Protein AF-A0A8H8MII6-F1 (afdb_monomer_lite)

Secondary structure (DSSP, 8-state):
--TT---TT-THHHHHHHHHHHHHHHH-TT----HHHHHHHHHHHHHHHHHHHHHHHHHTSS-HHHHHHHHHHHHHHHHHHHHHHS---SSHHHHHHHHHHHHHHHHHHHHHHHS---GGGS--GGGSTT--HHHHHHHHGGG--PPPP-------------------HHHHHHHHHHHHHHHHHHHHHHHHHHHHHHHHHHHHHHHHHHHHHHHHHHHHHHHHHHHHHHHHHHHHHHHHHHT-

Structure (mmCIF, N/CA/C/O backbone):
data_AF-A0A8H8MII6-F1
#
_entry.id   AF-A0A8H8MII6-F1
#
loop_
_atom_site.group_PDB
_atom_site.id
_atom_site.type_symbol
_atom_site.label_atom_id
_atom_site.label_alt_id
_atom_site.label_comp_id
_atom_site.label_asym_id
_atom_site.label_entity_id
_atom_site.label_seq_id
_atom_site.pdbx_PDB_ins_code
_atom_site.Cartn_x
_atom_site.Cartn_y
_atom_site.Cartn_z
_atom_site.occupancy
_atom_site.B_iso_or_equiv
_atom_site.auth_seq_id
_atom_site.auth_comp_id
_atom_site.auth_asym_id
_atom_site.auth_atom_id
_atom_site.pdbx_PDB_model_num
ATOM 1 N N . MET A 1 1 ? 6.133 -32.982 10.315 1.00 40.66 1 MET A N 1
ATOM 2 C CA . MET A 1 1 ? 5.404 -32.652 9.067 1.00 40.66 1 MET A CA 1
ATOM 3 C C . MET A 1 1 ? 6.287 -31.767 8.169 1.00 40.66 1 MET A C 1
ATOM 5 O O . MET A 1 1 ? 5.817 -30.799 7.601 1.00 40.66 1 MET A O 1
ATOM 9 N N . GLU A 1 2 ? 7.576 -32.106 8.018 1.00 47.53 2 GLU A N 1
ATOM 10 C CA . GLU A 1 2 ? 8.589 -31.294 7.296 1.00 47.53 2 GLU A CA 1
ATOM 11 C C . GLU A 1 2 ? 8.918 -31.851 5.903 1.00 47.53 2 GLU A C 1
ATOM 13 O O . GLU A 1 2 ? 9.837 -31.426 5.213 1.00 47.53 2 GLU A O 1
ATOM 18 N N . MET A 1 3 ? 8.139 -32.827 5.451 1.00 45.75 3 MET A N 1
ATOM 19 C CA . MET A 1 3 ? 8.484 -33.667 4.314 1.00 45.75 3 MET A CA 1
ATOM 20 C C . MET A 1 3 ? 8.303 -32.996 2.938 1.00 45.75 3 MET A C 1
ATOM 22 O O . MET A 1 3 ? 8.424 -33.693 1.938 1.00 45.75 3 MET A O 1
ATOM 26 N N . TRP A 1 4 ? 7.995 -31.700 2.827 1.00 55.19 4 TRP A N 1
ATOM 27 C CA . TRP A 1 4 ? 7.541 -31.108 1.551 1.00 55.19 4 TRP A CA 1
ATOM 28 C C . TRP A 1 4 ? 8.197 -29.774 1.163 1.00 55.19 4 TRP A C 1
ATOM 30 O O . TRP A 1 4 ? 7.804 -29.187 0.157 1.00 55.19 4 TRP A O 1
ATOM 40 N N . MET A 1 5 ? 9.212 -29.309 1.897 1.00 43.97 5 MET A N 1
ATOM 41 C CA . MET A 1 5 ? 9.862 -28.012 1.651 1.00 43.97 5 MET A CA 1
ATOM 42 C C . MET A 1 5 ? 11.323 -28.125 1.185 1.00 43.97 5 MET A C 1
ATOM 44 O O . MET A 1 5 ? 12.187 -27.433 1.710 1.00 43.97 5 MET A O 1
ATOM 48 N N . ASN A 1 6 ? 11.612 -28.945 0.167 1.00 55.38 6 ASN A N 1
ATOM 49 C CA . ASN A 1 6 ? 12.939 -28.934 -0.466 1.00 55.38 6 ASN A CA 1
ATOM 50 C C . ASN A 1 6 ? 12.940 -28.200 -1.811 1.00 55.38 6 ASN A C 1
ATOM 52 O O . ASN A 1 6 ? 11.976 -28.239 -2.581 1.00 55.38 6 ASN A O 1
ATOM 56 N N . LYS A 1 7 ? 14.058 -27.505 -2.057 1.00 51.88 7 LYS A N 1
ATOM 57 C CA . LYS A 1 7 ? 14.311 -26.636 -3.211 1.00 51.88 7 LYS A CA 1
ATOM 58 C C . LYS A 1 7 ? 14.174 -27.407 -4.538 1.00 51.88 7 LYS A C 1
ATOM 60 O O . LYS A 1 7 ? 14.537 -28.583 -4.608 1.00 51.88 7 LYS A O 1
ATOM 65 N N . PRO A 1 8 ? 13.686 -26.764 -5.614 1.00 44.62 8 PRO A N 1
ATOM 66 C CA . PRO A 1 8 ? 13.624 -27.388 -6.932 1.00 44.62 8 PRO A CA 1
ATOM 67 C C . PRO A 1 8 ? 15.047 -27.702 -7.429 1.00 44.62 8 PRO A C 1
ATOM 69 O O . PRO A 1 8 ? 15.811 -26.794 -7.732 1.00 44.62 8 PRO A O 1
ATOM 72 N N . GLY A 1 9 ? 15.412 -28.989 -7.471 1.00 51.81 9 GLY A N 1
ATOM 73 C CA . GLY A 1 9 ? 16.728 -29.455 -7.936 1.00 51.81 9 GLY A CA 1
ATOM 74 C C . GLY A 1 9 ? 17.173 -30.816 -7.384 1.00 51.81 9 GLY A C 1
ATOM 75 O O . GLY A 1 9 ? 17.998 -31.487 -8.000 1.00 51.81 9 GLY A O 1
ATOM 76 N N . GLU A 1 10 ? 16.602 -31.280 -6.270 1.00 54.72 10 GLU A N 1
ATOM 77 C CA . GLU A 1 10 ? 16.931 -32.600 -5.720 1.00 54.72 10 GLU A CA 1
ATOM 78 C C . GLU A 1 10 ? 16.242 -33.734 -6.493 1.00 54.72 10 GLU A C 1
ATOM 80 O O . GLU A 1 10 ? 15.013 -33.832 -6.550 1.00 54.72 10 GLU A O 1
ATOM 85 N N . LYS A 1 11 ? 17.047 -34.657 -7.034 1.00 56.28 11 LYS A N 1
ATOM 86 C CA . LYS A 1 11 ? 16.598 -35.873 -7.740 1.00 56.28 11 LYS A CA 1
ATOM 87 C C . LYS A 1 11 ? 15.690 -36.785 -6.886 1.00 56.28 11 LYS A C 1
ATOM 89 O O . LYS A 1 11 ? 15.026 -37.656 -7.436 1.00 56.28 11 LYS A O 1
ATOM 94 N N . GLY A 1 12 ? 15.601 -36.552 -5.573 1.00 58.44 12 GLY A N 1
ATOM 95 C CA . GLY A 1 12 ? 14.720 -37.270 -4.644 1.00 58.44 12 GLY A CA 1
ATOM 96 C C . GLY A 1 12 ? 13.242 -36.855 -4.682 1.00 58.44 12 GLY A C 1
ATOM 97 O O . GLY A 1 12 ? 12.396 -37.576 -4.162 1.00 58.44 12 GLY A O 1
ATOM 98 N N . VAL A 1 13 ? 12.883 -35.730 -5.316 1.00 62.88 13 VAL A N 1
ATOM 99 C CA . VAL A 1 13 ? 11.483 -35.259 -5.327 1.00 62.88 13 VAL A CA 1
ATOM 100 C C . VAL A 1 13 ? 10.592 -36.120 -6.228 1.00 62.88 13 VAL A C 1
ATOM 102 O O . VAL A 1 13 ? 9.414 -36.280 -5.926 1.00 62.88 13 VAL A O 1
ATOM 105 N N . SER A 1 14 ? 11.121 -36.697 -7.315 1.00 70.12 14 SER A N 1
ATOM 106 C CA . SER A 1 14 ? 10.308 -37.499 -8.248 1.00 70.12 14 SER A CA 1
ATOM 107 C C . SER A 1 14 ? 9.823 -38.807 -7.619 1.00 70.12 14 SER A C 1
ATOM 109 O O . SER A 1 14 ? 8.639 -39.113 -7.710 1.00 70.12 14 SER A O 1
ATOM 111 N N . HIS A 1 15 ? 10.709 -39.513 -6.909 1.00 84.38 15 HIS A N 1
ATOM 112 C CA . HIS A 1 15 ? 10.426 -40.819 -6.302 1.00 84.38 15 HIS A CA 1
ATOM 113 C C . HIS A 1 15 ? 9.239 -40.779 -5.328 1.00 84.38 15 HIS A C 1
ATOM 115 O O . HIS A 1 15 ? 8.398 -41.669 -5.301 1.00 84.38 15 HIS A O 1
ATOM 121 N N . ARG A 1 16 ? 9.113 -39.689 -4.572 1.00 84.69 16 ARG A N 1
ATOM 122 C CA . ARG A 1 16 ? 8.098 -39.547 -3.518 1.00 84.69 16 ARG A CA 1
ATOM 123 C C . ARG A 1 16 ? 6.691 -39.339 -4.067 1.00 84.69 16 ARG A C 1
ATOM 125 O O . ARG A 1 16 ? 5.706 -39.717 -3.438 1.00 84.69 16 ARG A O 1
ATOM 132 N N . TRP A 1 17 ? 6.581 -38.757 -5.259 1.00 90.31 17 TRP A N 1
ATOM 133 C CA . TRP A 1 17 ? 5.295 -38.678 -5.944 1.00 90.31 17 TRP A CA 1
ATOM 134 C C . TRP A 1 17 ? 4.860 -40.037 -6.487 1.00 90.31 17 TRP A C 1
ATOM 136 O O . TRP A 1 17 ? 3.661 -40.311 -6.510 1.00 90.31 17 TRP A O 1
ATOM 146 N N . ASP A 1 18 ? 5.808 -40.877 -6.901 1.00 91.75 18 ASP A N 1
ATOM 147 C CA . ASP A 1 18 ? 5.521 -42.240 -7.348 1.00 91.75 18 ASP A CA 1
ATOM 148 C C . ASP A 1 18 ? 5.135 -43.142 -6.165 1.00 91.75 18 ASP A C 1
ATOM 150 O O . ASP A 1 18 ? 4.147 -43.867 -6.260 1.00 91.75 18 ASP A O 1
ATOM 154 N N . GLU A 1 19 ? 5.796 -43.006 -5.009 1.00 92.31 19 GLU A N 1
ATOM 155 C CA . GLU A 1 19 ? 5.362 -43.628 -3.746 1.00 92.31 19 GLU A CA 1
ATOM 156 C C . GLU A 1 19 ? 3.938 -43.205 -3.358 1.00 92.31 19 GLU A C 1
ATOM 158 O O . GLU A 1 19 ? 3.107 -44.045 -3.013 1.00 92.31 19 GLU A O 1
ATOM 163 N N . LEU A 1 20 ? 3.621 -41.908 -3.457 1.00 90.56 20 LEU A N 1
ATOM 164 C CA . LEU A 1 20 ? 2.271 -41.407 -3.195 1.00 90.56 20 LEU A CA 1
ATOM 165 C C . LEU A 1 20 ? 1.250 -42.021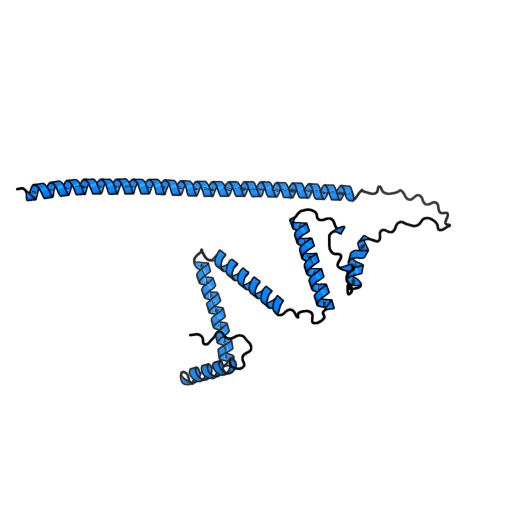 -4.161 1.00 90.56 20 LEU A C 1
ATOM 167 O O . LEU A 1 20 ? 0.163 -42.412 -3.741 1.00 90.56 20 LEU A O 1
ATOM 171 N N . ALA A 1 21 ? 1.585 -42.113 -5.449 1.00 93.38 21 ALA A N 1
ATOM 172 C CA . ALA A 1 21 ? 0.715 -42.729 -6.444 1.00 93.38 21 ALA A CA 1
ATOM 173 C C . ALA A 1 21 ? 0.470 -44.216 -6.138 1.00 93.38 21 ALA A C 1
ATOM 175 O O . ALA A 1 21 ? -0.676 -44.663 -6.197 1.00 93.38 21 ALA A O 1
ATOM 176 N N . ALA A 1 22 ? 1.512 -44.950 -5.739 1.00 94.00 22 ALA A N 1
ATOM 177 C CA . ALA A 1 22 ? 1.414 -46.346 -5.323 1.00 94.00 22 ALA A CA 1
ATOM 178 C C . ALA A 1 22 ? 0.551 -46.513 -4.060 1.00 94.00 22 ALA A C 1
ATOM 180 O O . ALA A 1 22 ? -0.332 -47.369 -4.026 1.00 94.00 22 ALA A O 1
ATOM 181 N N . ALA A 1 23 ? 0.727 -45.652 -3.055 1.00 93.94 23 ALA A N 1
ATOM 182 C CA . ALA A 1 23 ? -0.080 -45.669 -1.835 1.00 93.94 23 ALA A CA 1
ATOM 183 C C . ALA A 1 23 ? -1.568 -45.372 -2.110 1.00 93.94 23 ALA A C 1
ATOM 185 O O . ALA A 1 23 ? -2.452 -45.972 -1.495 1.00 93.94 23 ALA A O 1
ATOM 186 N N . ILE A 1 24 ? -1.869 -44.471 -3.054 1.00 92.75 24 ILE A N 1
ATOM 187 C CA . ILE A 1 24 ? -3.249 -44.208 -3.487 1.00 92.75 24 ILE A CA 1
ATOM 188 C C . ILE A 1 24 ? -3.809 -45.416 -4.244 1.00 92.75 24 ILE A C 1
ATOM 190 O O . ILE A 1 24 ? -4.943 -45.809 -3.980 1.00 92.75 24 ILE A O 1
ATOM 194 N N . ALA A 1 25 ? -3.027 -46.032 -5.135 1.00 93.62 25 ALA A N 1
ATOM 195 C CA . ALA A 1 25 ? -3.437 -47.225 -5.876 1.00 93.62 25 ALA A CA 1
ATOM 196 C C . ALA A 1 25 ? -3.720 -48.423 -4.953 1.00 93.62 25 ALA A C 1
ATOM 198 O O . ALA A 1 25 ? -4.665 -49.170 -5.195 1.00 93.62 25 ALA A O 1
ATOM 199 N N . GLN A 1 26 ? -2.971 -48.564 -3.853 1.00 93.69 26 GLN A N 1
ATOM 200 C CA . GLN A 1 26 ? -3.220 -49.588 -2.834 1.00 93.69 26 GLN A CA 1
ATOM 201 C C . GLN A 1 26 ? -4.596 -49.423 -2.170 1.00 93.69 26 GLN A C 1
ATOM 203 O O . GLN A 1 26 ? -5.274 -50.409 -1.896 1.00 93.69 26 GLN A O 1
ATOM 208 N N . LYS A 1 27 ? -5.022 -48.179 -1.915 1.00 94.12 27 LYS A N 1
ATOM 209 C CA . LYS A 1 27 ? -6.328 -47.877 -1.302 1.00 94.12 27 LYS A CA 1
ATOM 210 C C . LYS A 1 27 ? -7.468 -47.822 -2.313 1.00 94.12 27 LYS A C 1
ATOM 212 O O . LYS A 1 27 ? -8.616 -48.063 -1.957 1.00 94.12 27 LYS A O 1
ATOM 217 N N . ASN A 1 28 ? -7.165 -47.476 -3.558 1.00 93.19 28 ASN A N 1
ATOM 218 C CA . ASN A 1 28 ? -8.129 -47.387 -4.639 1.00 93.19 28 ASN A CA 1
ATOM 219 C C . ASN A 1 28 ? -7.557 -48.051 -5.901 1.00 93.19 28 ASN A C 1
ATOM 221 O O . ASN A 1 28 ? -6.905 -47.375 -6.701 1.00 93.19 28 ASN A O 1
ATOM 225 N N . PRO A 1 29 ? -7.855 -49.343 -6.130 1.00 92.88 29 PRO A N 1
ATOM 226 C CA . PRO A 1 29 ? -7.343 -50.094 -7.279 1.00 92.88 29 PRO A CA 1
ATOM 227 C C . PRO A 1 29 ? -7.734 -49.514 -8.646 1.00 92.88 29 PRO A C 1
ATOM 229 O O . PRO A 1 29 ? -7.116 -49.828 -9.662 1.00 92.88 29 PRO A O 1
ATOM 232 N N . THR A 1 30 ? -8.751 -48.647 -8.703 1.00 95.25 30 THR A N 1
ATOM 233 C CA . THR A 1 30 ? -9.150 -47.973 -9.950 1.00 95.25 30 THR A CA 1
ATOM 234 C C . THR A 1 30 ? -8.242 -46.787 -10.306 1.00 95.25 30 THR A C 1
ATOM 236 O O . THR A 1 30 ? -8.302 -46.260 -11.420 1.00 95.25 30 THR A O 1
ATOM 239 N N . PHE A 1 31 ? -7.356 -46.377 -9.395 1.00 93.50 31 PHE A N 1
ATOM 240 C CA . PHE A 1 31 ? -6.427 -45.273 -9.588 1.00 93.50 31 PHE A CA 1
ATOM 241 C C . PHE A 1 31 ? -5.204 -45.697 -10.418 1.00 93.50 31 PHE A C 1
ATOM 243 O O . PHE A 1 31 ? -4.299 -46.363 -9.930 1.00 93.50 31 PHE A O 1
ATOM 250 N N . LYS A 1 32 ? -5.152 -45.266 -11.687 1.00 93.81 32 LYS A N 1
ATOM 251 C CA . LYS A 1 32 ? -4.080 -45.613 -12.651 1.00 93.81 32 LYS A CA 1
ATOM 252 C C . LYS A 1 32 ? -3.123 -44.457 -12.982 1.00 93.81 32 LYS A C 1
ATOM 254 O O . LYS A 1 32 ? -2.567 -44.401 -14.076 1.00 93.81 32 LYS A O 1
ATOM 259 N N . ARG A 1 33 ? -3.002 -43.451 -12.112 1.00 94.12 33 ARG A N 1
ATOM 260 C CA . ARG A 1 33 ? -2.230 -42.229 -12.410 1.00 94.12 33 ARG A CA 1
ATOM 261 C C . ARG A 1 33 ? -0.798 -42.338 -11.877 1.00 94.12 33 ARG A C 1
ATOM 263 O O . ARG A 1 33 ? -0.586 -42.873 -10.799 1.00 94.12 33 ARG A O 1
ATOM 270 N N . SER A 1 34 ? 0.163 -41.798 -12.627 1.00 95.00 34 SER A N 1
ATOM 271 C CA . SER A 1 34 ? 1.581 -41.732 -12.244 1.00 95.00 34 SER A CA 1
ATOM 272 C C . SER A 1 34 ? 1.849 -40.666 -11.175 1.00 95.00 34 SER A C 1
ATOM 274 O O . SER A 1 34 ? 1.068 -39.718 -11.027 1.00 95.00 34 SER A O 1
ATOM 276 N N . GLY A 1 35 ? 3.005 -40.730 -10.503 1.00 89.94 35 GLY A N 1
ATOM 277 C CA . GLY A 1 35 ? 3.417 -39.698 -9.551 1.00 89.94 35 GLY A CA 1
ATOM 278 C C . GLY A 1 35 ? 3.508 -38.309 -10.178 1.00 89.94 35 GLY A C 1
ATOM 279 O O . GLY A 1 35 ? 3.067 -37.320 -9.592 1.00 89.94 35 GLY A O 1
ATOM 280 N N . SER A 1 36 ? 3.949 -38.211 -11.434 1.00 88.56 36 SER A N 1
ATOM 281 C CA . SER A 1 36 ? 3.943 -36.943 -12.177 1.00 88.56 36 SER A CA 1
ATOM 282 C C . SER A 1 36 ? 2.537 -36.338 -12.336 1.00 88.56 36 SER A C 1
ATOM 284 O O . SER A 1 36 ? 2.381 -35.115 -12.261 1.00 88.56 36 SER A O 1
ATOM 286 N N . ALA A 1 37 ? 1.501 -37.167 -12.503 1.00 89.00 37 ALA A N 1
ATOM 287 C CA . ALA A 1 37 ? 0.111 -36.720 -12.548 1.00 89.00 37 ALA A CA 1
ATOM 288 C C . ALA A 1 37 ? -0.399 -36.304 -11.157 1.00 89.00 37 ALA A C 1
ATOM 290 O O . ALA A 1 37 ? -1.058 -35.266 -11.047 1.00 89.00 37 ALA A O 1
ATOM 291 N N . CYS A 1 38 ? -0.034 -37.041 -10.100 1.00 90.00 38 CYS A N 1
ATOM 292 C CA . CYS A 1 38 ? -0.310 -36.666 -8.708 1.00 90.00 38 CYS A CA 1
ATOM 293 C C . CYS A 1 38 ? 0.298 -35.301 -8.368 1.00 90.00 38 CYS A C 1
ATOM 295 O O . CYS A 1 38 ? -0.405 -34.420 -7.876 1.00 90.00 38 CYS A O 1
ATOM 297 N N . ARG A 1 39 ? 1.567 -35.080 -8.729 1.00 88.44 39 ARG A N 1
ATOM 298 C CA . ARG A 1 39 ? 2.275 -33.808 -8.542 1.00 88.44 39 ARG A CA 1
ATOM 299 C C . ARG A 1 39 ? 1.558 -32.652 -9.234 1.00 88.44 39 ARG A C 1
ATOM 301 O O . ARG A 1 39 ? 1.298 -31.624 -8.612 1.00 88.44 39 ARG A O 1
ATOM 308 N N . LYS A 1 40 ? 1.216 -32.809 -10.520 1.00 86.06 40 LYS A N 1
ATOM 309 C CA . LYS A 1 40 ? 0.485 -31.778 -11.278 1.00 86.06 40 LYS A CA 1
ATOM 310 C C . LYS A 1 40 ? -0.852 -31.450 -10.613 1.00 86.06 40 LYS A C 1
ATOM 312 O O . LYS A 1 40 ? -1.167 -30.276 -10.434 1.00 86.06 40 LYS A O 1
ATOM 317 N N . ARG A 1 41 ? -1.619 -32.469 -10.212 1.00 89.06 41 ARG A N 1
ATOM 318 C CA . ARG A 1 41 ? -2.916 -32.273 -9.552 1.00 89.06 41 ARG A CA 1
ATOM 319 C C . ARG A 1 41 ? -2.768 -31.598 -8.191 1.00 89.06 41 ARG A C 1
ATOM 321 O O . ARG A 1 41 ? -3.553 -30.706 -7.892 1.00 89.06 41 ARG A O 1
ATOM 328 N N . PHE A 1 42 ? -1.759 -31.973 -7.412 1.00 89.50 42 PHE A N 1
ATOM 329 C CA . PHE A 1 42 ? -1.471 -31.373 -6.114 1.00 89.50 42 PHE A CA 1
ATOM 330 C C . PHE A 1 42 ? -1.220 -29.865 -6.224 1.00 89.50 42 PHE A C 1
ATOM 332 O O . PHE A 1 42 ? -1.863 -29.093 -5.523 1.00 89.50 42 PHE A O 1
ATOM 339 N N . TYR A 1 43 ? -0.377 -29.415 -7.159 1.00 85.88 43 TYR A N 1
ATOM 340 C CA . TYR A 1 43 ? -0.151 -27.975 -7.345 1.00 85.88 43 TYR A CA 1
ATOM 341 C C . TYR A 1 43 ? -1.392 -27.222 -7.836 1.00 85.88 43 TYR A C 1
ATOM 343 O O . TYR A 1 43 ? -1.575 -26.058 -7.482 1.00 85.88 43 TYR A O 1
ATOM 351 N N . VAL A 1 44 ? -2.256 -27.867 -8.628 1.00 84.69 44 VAL A N 1
ATOM 352 C CA . VAL A 1 44 ? -3.552 -27.284 -9.006 1.00 84.69 44 VAL A CA 1
ATOM 353 C C . VAL A 1 44 ? -4.441 -27.112 -7.775 1.00 84.69 44 VAL A C 1
ATOM 355 O O . VAL A 1 44 ? -4.996 -26.034 -7.588 1.00 84.69 44 VAL A O 1
ATOM 358 N N . LEU A 1 45 ? -4.539 -28.133 -6.918 1.00 85.06 45 LEU A N 1
ATOM 359 C CA . LEU A 1 45 ? -5.308 -28.062 -5.672 1.00 85.06 45 LEU A CA 1
ATOM 360 C C . LEU A 1 45 ? -4.760 -26.984 -4.734 1.00 85.06 45 LEU A C 1
ATOM 362 O O . LEU A 1 45 ? -5.526 -26.148 -4.274 1.00 85.06 45 LEU A O 1
ATOM 366 N N . LEU A 1 46 ? -3.440 -26.925 -4.554 1.00 84.81 46 LEU A N 1
ATOM 367 C CA . LEU A 1 46 ? -2.783 -25.908 -3.735 1.00 84.81 46 LEU A CA 1
ATOM 368 C C . LEU A 1 46 ? -3.060 -24.488 -4.252 1.00 84.81 46 LEU A C 1
ATOM 370 O O . LEU A 1 46 ? -3.271 -23.560 -3.476 1.00 84.81 46 LEU A O 1
ATOM 374 N N . ARG A 1 47 ? -3.077 -24.295 -5.577 1.00 81.88 47 ARG A N 1
ATOM 375 C CA . ARG A 1 47 ? -3.416 -23.000 -6.183 1.00 81.88 47 ARG A CA 1
ATOM 376 C C . ARG A 1 47 ? -4.882 -22.631 -5.945 1.00 81.88 47 ARG A C 1
ATOM 378 O O . ARG A 1 47 ? -5.171 -21.470 -5.669 1.00 81.88 47 ARG A O 1
ATOM 385 N N . LEU A 1 48 ? -5.793 -23.595 -6.071 1.00 77.81 48 LEU A N 1
ATOM 386 C CA . LEU A 1 48 ? -7.218 -23.385 -5.808 1.00 77.81 48 LEU A CA 1
ATOM 387 C C . LEU A 1 48 ? -7.474 -23.064 -4.333 1.00 77.81 48 LEU A C 1
ATOM 389 O O . LEU A 1 48 ? -8.234 -22.146 -4.049 1.00 77.81 48 LEU A O 1
ATOM 393 N N . GLU A 1 49 ? -6.802 -23.758 -3.417 1.00 82.81 49 GLU A N 1
ATOM 394 C CA . GLU A 1 49 ? -6.882 -23.515 -1.977 1.00 82.81 49 GLU A CA 1
ATOM 395 C C . GLU A 1 49 ? -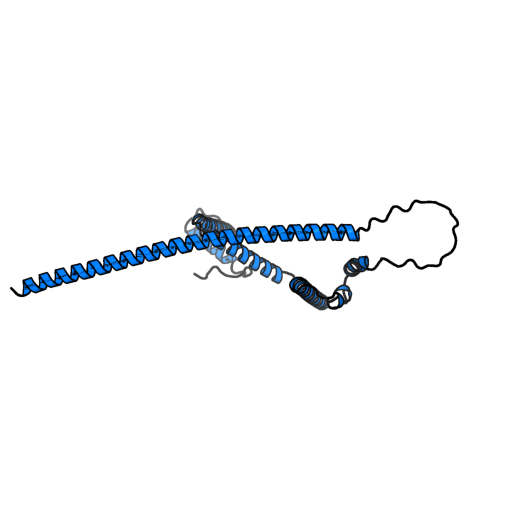6.377 -22.119 -1.613 1.00 82.81 49 GLU A C 1
ATOM 397 O O . GLU A 1 49 ? -7.097 -21.363 -0.969 1.00 82.81 49 GLU A O 1
ATOM 402 N N . LYS A 1 50 ? -5.199 -21.720 -2.111 1.00 79.19 50 LYS A N 1
ATOM 403 C CA . LYS A 1 50 ? -4.689 -20.353 -1.922 1.00 79.19 50 LYS A CA 1
ATOM 404 C C . LYS A 1 50 ? -5.677 -19.304 -2.427 1.00 79.19 50 LYS A C 1
ATOM 406 O O . LYS A 1 50 ? -5.927 -18.326 -1.739 1.00 79.19 50 LYS A O 1
ATOM 411 N N . LYS A 1 51 ? -6.288 -19.532 -3.594 1.00 76.31 51 LYS A N 1
ATOM 412 C CA . LYS A 1 51 ? -7.309 -18.634 -4.155 1.00 76.31 51 LYS A CA 1
ATOM 413 C C . LYS A 1 51 ? -8.601 -18.606 -3.325 1.00 76.31 51 LYS A C 1
ATOM 415 O O . LYS A 1 51 ? -9.286 -17.589 -3.290 1.00 76.31 51 LYS A O 1
ATOM 420 N N . ALA A 1 52 ? -8.972 -19.718 -2.694 1.00 75.19 52 ALA A N 1
ATOM 421 C CA . ALA A 1 52 ? -10.123 -19.779 -1.799 1.00 75.19 52 ALA A CA 1
ATOM 422 C C . ALA A 1 52 ? -9.838 -19.059 -0.473 1.00 75.19 52 ALA A C 1
ATOM 424 O O . ALA A 1 52 ? -10.690 -18.311 -0.008 1.00 75.19 52 ALA A O 1
ATOM 425 N N . GLN A 1 53 ? -8.633 -19.214 0.083 1.00 72.81 53 GLN A N 1
ATOM 426 C CA . GLN A 1 53 ? -8.183 -18.486 1.272 1.00 72.81 53 GLN A CA 1
ATOM 427 C C . GLN A 1 53 ? -8.128 -16.977 1.025 1.00 72.81 53 GLN A C 1
ATOM 429 O O . GLN A 1 53 ? -8.632 -16.220 1.845 1.00 72.81 53 GLN A O 1
ATOM 434 N N . THR A 1 54 ? -7.600 -16.529 -0.121 1.00 68.50 54 THR A N 1
ATOM 435 C CA . THR A 1 54 ? -7.598 -15.095 -0.456 1.00 68.50 54 THR A CA 1
ATOM 436 C C . THR A 1 54 ? -9.012 -14.551 -0.621 1.00 68.50 54 THR A C 1
ATOM 438 O O . THR A 1 54 ? -9.301 -13.472 -0.124 1.00 68.50 54 THR A O 1
ATOM 441 N N . ARG A 1 55 ? -9.929 -15.309 -1.239 1.00 65.81 55 ARG A N 1
ATOM 442 C CA . ARG A 1 55 ? -11.348 -14.923 -1.311 1.00 65.81 55 ARG A CA 1
ATOM 443 C C . ARG A 1 55 ? -12.005 -14.860 0.064 1.00 65.81 55 ARG A C 1
ATOM 445 O O . ARG A 1 55 ? -12.743 -13.921 0.329 1.00 65.81 55 ARG A O 1
ATOM 452 N N . ALA A 1 56 ? -11.738 -15.831 0.934 1.00 62.25 56 ALA A N 1
ATOM 453 C CA . ALA A 1 56 ? -12.258 -15.832 2.297 1.00 62.25 56 ALA A CA 1
ATOM 454 C C . ALA A 1 56 ? -11.760 -14.607 3.084 1.00 62.25 56 ALA A C 1
ATOM 456 O O . ALA A 1 56 ? -12.578 -13.922 3.685 1.00 62.25 56 ALA A O 1
ATOM 457 N N . LEU A 1 57 ? -10.465 -14.272 2.980 1.00 59.41 57 LEU A N 1
ATOM 458 C CA . LEU A 1 57 ? -9.888 -13.052 3.564 1.00 59.41 57 LEU A CA 1
ATOM 459 C C . LEU A 1 57 ? -10.482 -11.764 2.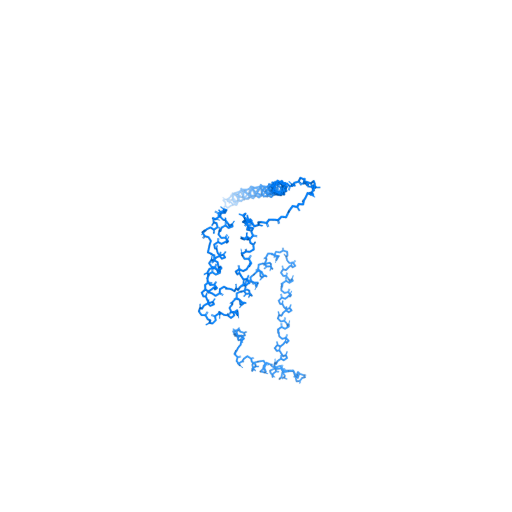971 1.00 59.41 57 LEU A C 1
ATOM 461 O O . LEU A 1 57 ? -10.659 -10.784 3.688 1.00 59.41 57 LEU A O 1
ATOM 465 N N . GLN A 1 58 ? -10.793 -11.750 1.673 1.00 56.25 58 GLN A N 1
ATOM 466 C CA . GLN A 1 58 ? -11.422 -10.602 1.010 1.00 56.25 58 GLN A CA 1
ATOM 467 C C . GLN A 1 58 ? -12.884 -10.407 1.436 1.00 56.25 58 GLN A C 1
ATOM 469 O O . GLN A 1 58 ? -13.358 -9.279 1.509 1.00 56.25 58 GLN A O 1
ATOM 474 N N . THR A 1 59 ? -13.606 -11.488 1.746 1.00 58.31 59 THR A N 1
ATOM 475 C CA . THR A 1 59 ? -15.034 -11.410 2.105 1.00 58.31 59 THR A CA 1
ATOM 476 C C . THR A 1 59 ? -15.247 -10.824 3.511 1.00 58.31 59 THR A C 1
ATOM 478 O O . THR A 1 59 ? -16.327 -10.326 3.809 1.00 58.31 59 THR A O 1
ATOM 481 N N . THR A 1 60 ? -14.223 -10.837 4.371 1.00 58.41 60 THR A N 1
ATOM 482 C CA . THR A 1 60 ? -14.263 -10.297 5.743 1.00 58.41 60 THR A CA 1
ATOM 483 C C . THR A 1 60 ? -13.963 -8.796 5.859 1.00 58.41 60 THR A C 1
ATOM 485 O O . THR A 1 60 ? -13.927 -8.287 6.971 1.00 58.41 60 THR A O 1
ATOM 488 N N . GLY A 1 61 ? -13.764 -8.062 4.757 1.00 55.44 61 GLY A N 1
ATOM 489 C CA . GLY A 1 61 ? -13.667 -6.588 4.761 1.00 55.44 61 GLY A CA 1
ATOM 490 C C . GLY A 1 61 ? -12.384 -5.979 5.358 1.00 55.44 61 GLY A C 1
ATOM 491 O O . GLY A 1 61 ? -12.059 -4.847 5.034 1.00 55.44 61 GLY A O 1
ATOM 492 N N . GLU A 1 62 ? -11.608 -6.727 6.147 1.00 55.94 62 GLU A N 1
ATOM 493 C CA . GLU A 1 62 ? -10.300 -6.309 6.699 1.00 55.94 62 GLU A CA 1
ATOM 494 C C . GLU A 1 62 ? -9.091 -6.728 5.823 1.00 55.94 62 GLU A C 1
ATOM 496 O O . GLU A 1 62 ? -7.936 -6.555 6.206 1.00 55.94 62 GLU A O 1
ATOM 501 N N . GLY A 1 63 ? -9.328 -7.333 4.650 1.00 50.31 63 GLY A N 1
ATOM 502 C CA . GLY A 1 63 ? -8.306 -8.066 3.887 1.00 50.31 63 GLY A CA 1
ATOM 503 C C . GLY A 1 63 ? -7.653 -7.350 2.697 1.00 50.31 63 GLY A C 1
ATOM 504 O O . GLY A 1 63 ? -6.713 -7.908 2.124 1.00 50.31 63 GLY A O 1
ATOM 505 N N . GLU A 1 64 ? -8.117 -6.164 2.290 1.00 56.25 64 GLU A N 1
ATOM 506 C CA . GLU A 1 64 ? -7.548 -5.464 1.119 1.00 56.25 64 GLU A CA 1
ATOM 507 C C . GLU A 1 64 ? -6.080 -5.072 1.343 1.00 56.25 64 GLU A C 1
ATOM 509 O O . GLU A 1 64 ? -5.239 -5.315 0.474 1.00 56.25 64 GLU A O 1
ATOM 514 N N . ASP A 1 65 ? -5.731 -4.608 2.545 1.00 59.47 65 ASP A N 1
ATOM 515 C CA . ASP A 1 65 ? -4.349 -4.251 2.886 1.00 59.47 65 ASP A CA 1
ATOM 516 C C . ASP A 1 65 ? -3.424 -5.472 2.951 1.00 59.47 65 ASP A C 1
ATOM 518 O O . ASP A 1 65 ? -2.272 -5.417 2.512 1.00 59.47 65 ASP A O 1
ATOM 522 N N . VAL A 1 66 ? -3.931 -6.614 3.427 1.00 61.81 66 VAL A N 1
ATOM 523 C CA . VAL A 1 66 ? -3.156 -7.862 3.493 1.00 61.81 66 VAL A CA 1
ATOM 524 C C . VAL A 1 66 ? -2.912 -8.422 2.092 1.00 61.81 66 VAL A C 1
ATOM 526 O O . VAL A 1 66 ? -1.814 -8.900 1.811 1.00 61.81 66 VAL A O 1
ATOM 529 N N . SER A 1 67 ? -3.893 -8.336 1.187 1.00 69.31 67 SER A N 1
ATOM 530 C CA . SER A 1 67 ? -3.731 -8.784 -0.202 1.00 69.31 67 SER A CA 1
ATOM 531 C C . SER A 1 67 ? -2.699 -7.934 -0.941 1.00 69.31 67 SER A C 1
ATOM 533 O O . SER A 1 67 ? -1.775 -8.486 -1.537 1.00 69.31 67 SER A O 1
ATOM 535 N N . ASN A 1 68 ? -2.793 -6.608 -0.822 1.00 75.31 68 ASN A N 1
ATOM 536 C CA . ASN A 1 68 ? -1.837 -5.681 -1.427 1.00 75.31 68 ASN A CA 1
ATOM 537 C C . ASN A 1 68 ? -0.423 -5.888 -0.867 1.00 75.31 68 ASN A C 1
ATOM 539 O O . ASN A 1 68 ? 0.556 -5.905 -1.614 1.00 75.31 68 ASN A O 1
ATOM 543 N N . HIS A 1 69 ? -0.307 -6.117 0.444 1.00 79.00 69 HIS A N 1
ATOM 544 C CA . HIS A 1 69 ? 0.971 -6.415 1.080 1.00 79.00 69 HIS A CA 1
ATOM 545 C C . HIS A 1 69 ? 1.568 -7.746 0.599 1.00 79.00 69 HIS A C 1
ATOM 547 O O . HIS A 1 69 ? 2.756 -7.819 0.288 1.00 79.00 69 HIS A O 1
ATOM 553 N N . VAL A 1 70 ? 0.758 -8.802 0.494 1.00 79.38 70 VAL A N 1
ATOM 554 C CA . VAL A 1 70 ? 1.207 -10.118 0.013 1.00 79.38 70 VAL A CA 1
ATOM 555 C C . VAL A 1 70 ? 1.594 -10.069 -1.466 1.00 79.38 70 VAL A C 1
ATOM 557 O O . VAL A 1 70 ? 2.579 -10.699 -1.856 1.00 79.38 70 VAL A O 1
ATOM 560 N N . GLU A 1 71 ? 0.866 -9.325 -2.295 1.00 80.31 71 GLU A N 1
ATOM 561 C CA . GLU A 1 71 ? 1.224 -9.098 -3.699 1.00 80.31 71 GLU A CA 1
ATOM 562 C C . GLU A 1 71 ? 2.545 -8.334 -3.816 1.00 80.31 71 GLU A C 1
ATOM 564 O O . GLU A 1 71 ? 3.460 -8.810 -4.488 1.00 80.31 71 GLU A O 1
ATOM 569 N N . LEU A 1 72 ? 2.709 -7.243 -3.063 1.00 81.12 72 LEU A N 1
ATOM 570 C CA . LEU A 1 72 ? 3.958 -6.482 -3.007 1.00 81.12 72 LEU A CA 1
ATOM 571 C C . LEU A 1 72 ? 5.147 -7.350 -2.564 1.00 81.12 72 LEU A C 1
ATOM 573 O O . LEU A 1 72 ? 6.223 -7.290 -3.160 1.00 81.12 72 LEU A O 1
ATOM 577 N N . MET A 1 73 ? 4.965 -8.188 -1.539 1.00 85.81 73 MET A N 1
ATOM 578 C CA . MET A 1 73 ? 6.017 -9.080 -1.040 1.00 85.81 73 MET A CA 1
ATOM 579 C C . MET A 1 73 ? 6.375 -10.176 -2.051 1.00 85.81 73 MET A C 1
ATOM 581 O O . MET A 1 73 ? 7.551 -10.516 -2.200 1.00 85.81 73 MET A O 1
ATOM 585 N N . ASN A 1 74 ? 5.396 -10.706 -2.790 1.00 84.69 74 ASN A N 1
ATOM 586 C CA . ASN A 1 74 ? 5.662 -11.652 -3.874 1.00 84.69 74 ASN A CA 1
ATOM 587 C C . ASN A 1 74 ? 6.401 -10.990 -5.043 1.00 84.69 74 ASN A C 1
ATOM 589 O O . ASN A 1 74 ? 7.336 -11.585 -5.580 1.00 84.69 74 ASN A O 1
ATOM 593 N N . ASP A 1 75 ? 6.045 -9.758 -5.398 1.00 86.19 75 ASP A N 1
ATOM 594 C CA . ASP A 1 75 ? 6.731 -8.992 -6.438 1.00 86.19 75 ASP A CA 1
ATOM 595 C C . ASP A 1 75 ? 8.183 -8.683 -6.065 1.00 86.19 75 ASP A C 1
ATOM 597 O O . ASP A 1 75 ? 9.084 -8.830 -6.896 1.00 86.19 75 ASP A O 1
ATOM 601 N N . LEU A 1 76 ? 8.444 -8.319 -4.807 1.00 80.69 76 LEU A N 1
ATOM 602 C CA . LEU A 1 76 ? 9.804 -8.126 -4.301 1.00 80.69 76 LEU A CA 1
ATOM 603 C C . LEU A 1 76 ? 10.623 -9.420 -4.364 1.00 80.69 76 LEU A C 1
ATOM 605 O O . LEU A 1 76 ? 11.768 -9.399 -4.817 1.00 80.69 76 LEU A O 1
ATOM 609 N N . LEU A 1 77 ? 10.037 -10.552 -3.964 1.00 81.25 77 LEU A N 1
ATOM 610 C CA . LEU A 1 77 ? 10.699 -11.856 -4.045 1.00 81.25 77 LEU A CA 1
ATOM 611 C C . LEU A 1 77 ? 10.997 -12.269 -5.489 1.00 81.25 77 LEU A C 1
ATOM 613 O O . LEU A 1 77 ? 12.075 -12.804 -5.750 1.00 81.25 77 LEU A O 1
ATOM 617 N N . ASN A 1 78 ? 10.077 -12.019 -6.421 1.00 82.50 78 ASN A N 1
ATOM 618 C CA . ASN A 1 78 ? 10.293 -12.305 -7.838 1.00 82.50 78 ASN A CA 1
ATOM 619 C C . ASN A 1 78 ? 11.418 -11.438 -8.404 1.00 82.50 78 ASN A C 1
ATOM 621 O O . ASN A 1 78 ? 12.350 -11.981 -8.981 1.00 82.50 78 ASN A O 1
ATOM 625 N N . ARG A 1 79 ? 11.427 -10.129 -8.122 1.00 78.94 79 ARG A N 1
ATOM 626 C CA . ARG A 1 79 ? 12.529 -9.238 -8.529 1.00 78.94 79 ARG A CA 1
ATOM 627 C C . ARG A 1 79 ? 13.878 -9.682 -7.968 1.00 78.94 79 ARG A C 1
ATOM 629 O O . ARG A 1 79 ? 14.886 -9.583 -8.661 1.00 78.94 79 ARG A O 1
ATOM 636 N N . PHE A 1 80 ? 13.906 -10.179 -6.732 1.00 79.25 80 PHE A N 1
ATOM 637 C CA . PHE A 1 80 ? 15.134 -10.678 -6.115 1.00 79.25 80 PHE A CA 1
ATOM 638 C C . PHE A 1 80 ? 15.629 -11.967 -6.782 1.00 79.25 80 PHE A C 1
ATOM 640 O O . PHE A 1 80 ? 16.824 -12.118 -7.021 1.00 79.25 80 PHE A O 1
ATOM 647 N N . ARG A 1 81 ? 14.713 -12.883 -7.124 1.00 79.00 81 ARG A N 1
ATOM 648 C CA . ARG A 1 81 ? 15.037 -14.100 -7.884 1.00 79.00 81 ARG A CA 1
ATOM 649 C C . ARG A 1 81 ? 15.507 -13.772 -9.290 1.00 79.00 81 ARG A C 1
ATOM 651 O O . ARG A 1 81 ? 16.551 -14.266 -9.687 1.00 79.00 81 ARG A O 1
ATOM 658 N N . ASP A 1 82 ? 14.806 -12.884 -9.985 1.00 74.38 82 ASP A N 1
ATOM 659 C CA . ASP A 1 82 ? 15.186 -12.423 -11.318 1.00 74.38 82 ASP A CA 1
ATOM 660 C C . ASP A 1 82 ? 16.583 -11.789 -11.294 1.00 74.38 82 ASP A C 1
ATOM 662 O O . ASP A 1 82 ? 17.378 -12.010 -12.201 1.00 74.38 82 ASP A O 1
ATOM 666 N N . GLN A 1 83 ? 16.919 -11.042 -10.237 1.00 73.19 83 GLN A N 1
ATOM 667 C CA . GLN A 1 83 ? 18.244 -10.450 -10.047 1.00 73.19 83 GLN A CA 1
ATOM 668 C C . GLN A 1 83 ? 19.343 -11.492 -9.778 1.00 73.19 83 GLN A C 1
ATOM 670 O O . GLN A 1 83 ? 20.479 -11.289 -10.206 1.00 73.19 83 GLN A O 1
ATOM 675 N N . ASP A 1 84 ? 19.029 -12.587 -9.083 1.00 72.06 84 ASP A N 1
ATOM 676 C CA . ASP A 1 84 ? 19.983 -13.671 -8.811 1.00 72.06 84 ASP A CA 1
ATOM 677 C C . ASP A 1 84 ? 20.130 -14.626 -10.015 1.00 72.06 84 ASP A C 1
ATOM 679 O O . ASP A 1 84 ? 21.205 -15.183 -10.244 1.00 72.06 84 ASP A O 1
ATOM 683 N N . GLU A 1 85 ? 19.076 -14.756 -10.829 1.00 68.12 85 GLU A N 1
ATOM 684 C CA . GLU A 1 85 ? 19.068 -15.485 -12.103 1.00 68.12 85 GLU A CA 1
ATOM 685 C C . GLU A 1 85 ? 19.679 -14.679 -13.259 1.00 68.12 85 GLU A C 1
ATOM 687 O O . GLU A 1 85 ? 20.120 -15.269 -14.252 1.00 68.12 85 GLU A O 1
ATOM 692 N N . GLN A 1 86 ? 19.772 -13.347 -13.145 1.00 64.06 86 GLN A N 1
ATOM 693 C CA . GLN A 1 86 ? 20.501 -12.544 -14.121 1.00 64.06 86 GLN A CA 1
ATOM 694 C C . GLN A 1 86 ? 21.969 -12.994 -14.149 1.00 64.06 86 GLN A C 1
ATOM 696 O O . GLN A 1 86 ? 22.656 -12.968 -13.121 1.00 64.06 86 GLN A O 1
ATOM 701 N N . PRO A 1 87 ? 22.495 -13.403 -15.318 1.00 59.47 87 PRO A N 1
ATOM 702 C CA . PRO A 1 87 ? 23.855 -13.895 -15.416 1.00 59.47 87 PRO A CA 1
ATOM 703 C C . PRO A 1 87 ? 24.813 -12.772 -15.032 1.00 59.47 87 PRO A C 1
ATOM 705 O O . PRO A 1 87 ? 25.004 -11.813 -15.782 1.00 59.47 87 PRO A O 1
ATOM 708 N N . ARG A 1 88 ? 25.438 -12.901 -13.855 1.00 62.44 88 ARG A N 1
ATOM 709 C CA . ARG A 1 88 ? 26.487 -11.978 -13.419 1.00 62.44 88 ARG A CA 1
ATOM 710 C C . ARG A 1 88 ? 27.537 -11.907 -14.531 1.00 62.44 88 ARG A C 1
ATOM 712 O O . ARG A 1 88 ? 27.969 -12.965 -15.008 1.00 62.44 88 ARG A O 1
ATOM 719 N N . PRO A 1 89 ? 27.942 -10.705 -14.975 1.00 60.09 89 PRO A N 1
ATOM 720 C CA . PRO A 1 89 ? 28.880 -10.579 -16.076 1.00 60.09 89 PRO A CA 1
ATOM 721 C C . PRO A 1 89 ? 30.153 -11.360 -15.743 1.00 60.09 89 PRO A C 1
ATOM 723 O O . PRO A 1 89 ? 30.830 -11.086 -14.756 1.00 60.09 89 PRO A O 1
ATOM 726 N N . LYS A 1 90 ? 30.458 -12.382 -16.550 1.00 66.31 90 LYS A N 1
ATOM 727 C CA . LYS A 1 90 ? 31.612 -13.272 -16.330 1.00 66.31 90 LYS A CA 1
ATOM 728 C C . LYS A 1 90 ? 32.953 -12.575 -16.586 1.00 66.31 90 LYS A C 1
ATOM 730 O O . LYS A 1 90 ? 33.985 -13.093 -16.185 1.00 66.31 90 LYS A O 1
ATOM 735 N N . ASN A 1 91 ? 32.927 -11.421 -17.251 1.00 76.69 91 ASN A N 1
ATOM 736 C CA . ASN A 1 91 ? 34.100 -10.642 -17.626 1.00 76.69 91 ASN A CA 1
ATOM 737 C C . ASN A 1 91 ? 34.272 -9.451 -16.672 1.00 76.69 91 ASN A C 1
ATOM 739 O O . ASN A 1 91 ? 33.318 -8.708 -16.435 1.00 76.69 91 ASN A O 1
ATOM 743 N N . ASP A 1 92 ? 35.484 -9.246 -16.162 1.00 74.12 92 ASP A N 1
ATOM 744 C CA . ASP A 1 92 ? 35.795 -8.179 -15.208 1.00 74.12 92 ASP A CA 1
ATOM 745 C C . ASP A 1 92 ? 35.587 -6.780 -15.802 1.00 74.12 92 ASP A C 1
ATOM 747 O O . ASP A 1 92 ? 35.151 -5.874 -15.096 1.00 74.12 92 ASP A O 1
ATOM 751 N N . VAL A 1 93 ? 35.745 -6.620 -17.121 1.00 74.50 93 VAL A N 1
ATOM 752 C CA . VAL A 1 93 ? 35.403 -5.370 -17.829 1.00 74.50 93 VAL A CA 1
ATOM 753 C C . VAL A 1 93 ? 33.896 -5.093 -17.778 1.00 74.50 93 VAL A C 1
ATOM 755 O O . VAL A 1 93 ? 33.467 -3.956 -17.593 1.00 74.50 93 VAL A O 1
ATOM 758 N N . ALA A 1 94 ? 33.072 -6.135 -17.902 1.00 72.88 94 ALA A N 1
ATOM 759 C CA . ALA A 1 94 ? 31.620 -6.004 -17.840 1.00 72.88 94 ALA A CA 1
ATOM 760 C C . ALA A 1 94 ? 31.121 -5.800 -16.398 1.00 72.88 94 ALA A C 1
ATOM 762 O O . ALA A 1 94 ? 30.160 -5.061 -16.196 1.00 72.88 94 ALA A O 1
ATOM 763 N N . LYS A 1 95 ? 31.801 -6.373 -15.394 1.00 77.88 95 LYS A N 1
ATOM 764 C CA . LYS A 1 95 ? 31.558 -6.052 -13.976 1.00 77.88 95 LYS A CA 1
ATOM 765 C C . LYS A 1 95 ? 31.908 -4.601 -13.661 1.00 77.88 95 LYS A C 1
ATOM 767 O O . LYS A 1 95 ? 31.092 -3.906 -13.070 1.00 77.88 95 LYS A O 1
ATOM 772 N N . ALA A 1 96 ? 33.080 -4.131 -14.095 1.00 79.81 96 ALA A N 1
ATOM 773 C CA . ALA A 1 96 ? 33.500 -2.747 -13.894 1.00 79.81 96 ALA A CA 1
ATOM 774 C C . ALA A 1 96 ? 32.521 -1.763 -14.553 1.00 79.81 96 ALA A C 1
ATOM 776 O O . ALA A 1 96 ? 32.128 -0.782 -13.929 1.00 79.81 96 ALA A O 1
ATOM 777 N N . LYS A 1 97 ? 32.049 -2.060 -15.773 1.00 82.25 97 LYS A N 1
ATOM 778 C CA . LYS A 1 97 ? 31.011 -1.259 -16.437 1.00 82.25 97 LYS A CA 1
ATOM 779 C C . LYS A 1 97 ? 29.696 -1.250 -15.647 1.00 82.25 97 LYS A C 1
ATOM 781 O O . LYS A 1 97 ? 29.150 -0.176 -15.425 1.00 82.25 97 LYS A O 1
ATOM 786 N N . ALA A 1 98 ? 29.224 -2.409 -15.186 1.00 78.62 98 ALA A N 1
ATOM 787 C CA . ALA A 1 98 ? 27.988 -2.507 -14.408 1.00 78.62 98 ALA A CA 1
ATOM 788 C C . ALA A 1 98 ? 28.066 -1.743 -13.074 1.00 78.62 98 ALA A C 1
ATOM 790 O O . ALA A 1 98 ? 27.103 -1.083 -12.689 1.00 78.62 98 ALA A O 1
ATOM 791 N N . GLU A 1 99 ? 29.208 -1.781 -12.383 1.00 83.31 99 GLU A N 1
ATOM 792 C CA . GLU A 1 99 ? 29.410 -1.012 -11.150 1.00 83.31 99 GLU A CA 1
ATOM 793 C C . GLU A 1 99 ? 29.465 0.498 -11.416 1.00 83.31 99 GLU A C 1
ATOM 795 O O . GLU A 1 99 ? 28.874 1.267 -10.661 1.00 83.31 99 GLU A O 1
ATOM 800 N N . ILE A 1 100 ? 30.089 0.934 -12.516 1.00 83.25 100 ILE A N 1
ATOM 801 C CA . ILE A 1 100 ? 30.109 2.355 -12.896 1.00 83.25 100 ILE A CA 1
ATOM 802 C C . ILE A 1 100 ? 28.709 2.844 -13.289 1.00 83.25 100 ILE A C 1
ATOM 804 O O . ILE A 1 100 ? 28.294 3.916 -12.858 1.00 83.25 100 ILE A O 1
ATOM 808 N N . GLU A 1 101 ? 27.941 2.057 -14.044 1.00 82.75 101 GLU A N 1
ATOM 809 C CA . GLU A 1 101 ? 26.547 2.384 -14.377 1.00 82.75 101 GLU A CA 1
ATOM 810 C C . GLU A 1 101 ? 25.661 2.442 -13.126 1.00 82.75 101 GLU A C 1
ATOM 812 O O . GLU A 1 101 ? 24.836 3.346 -12.982 1.00 82.75 101 GLU A O 1
ATOM 817 N N . LYS A 1 102 ? 25.861 1.519 -12.182 1.00 85.06 102 LYS A N 1
ATOM 818 C CA . LYS A 1 102 ? 25.156 1.505 -10.896 1.00 85.06 102 LYS A CA 1
ATOM 819 C C . LYS A 1 102 ? 25.516 2.717 -10.034 1.00 85.06 102 LYS A C 1
ATOM 821 O O . LYS A 1 102 ? 24.625 3.300 -9.413 1.00 85.06 102 LYS A O 1
ATOM 826 N N . ALA A 1 103 ? 26.790 3.111 -10.005 1.00 84.38 103 ALA A N 1
ATOM 827 C CA . ALA A 1 103 ? 27.257 4.308 -9.310 1.00 84.38 103 ALA A CA 1
ATOM 828 C C . ALA A 1 103 ? 26.665 5.581 -9.935 1.00 84.38 103 ALA A C 1
ATOM 830 O O . ALA A 1 103 ? 26.027 6.359 -9.228 1.00 84.38 103 ALA A O 1
ATOM 831 N N . ALA A 1 104 ? 26.749 5.726 -11.260 1.00 83.69 104 ALA A N 1
ATOM 832 C CA . ALA A 1 104 ? 26.170 6.850 -11.991 1.00 83.69 104 ALA A CA 1
ATOM 833 C C . ALA A 1 104 ? 24.643 6.936 -11.810 1.00 83.69 104 ALA A C 1
ATOM 835 O O . ALA A 1 104 ? 24.096 8.010 -11.571 1.00 83.69 104 ALA A O 1
ATOM 836 N N . GLY A 1 105 ? 23.933 5.802 -11.836 1.00 82.50 105 GLY A N 1
ATOM 837 C CA . GLY A 1 105 ? 22.493 5.759 -11.566 1.00 82.50 105 GLY A CA 1
ATOM 838 C C . GLY A 1 105 ? 22.140 6.194 -10.139 1.00 82.50 105 GLY A C 1
ATOM 839 O O . GLY A 1 105 ? 21.143 6.887 -9.925 1.00 82.50 105 GLY A O 1
ATOM 840 N N . LYS A 1 106 ? 22.975 5.839 -9.153 1.00 83.38 106 LYS A N 1
ATOM 841 C CA . LYS A 1 106 ? 22.818 6.289 -7.762 1.00 83.38 106 LYS A CA 1
ATOM 842 C C . LYS A 1 106 ? 23.077 7.791 -7.625 1.00 83.38 106 LYS A C 1
ATOM 844 O O . LYS A 1 106 ? 22.324 8.457 -6.919 1.00 83.38 106 LYS A O 1
ATOM 849 N N . GLU A 1 107 ? 24.084 8.324 -8.312 1.00 80.81 107 GLU A N 1
ATOM 850 C CA . GLU A 1 107 ? 24.374 9.763 -8.371 1.00 80.81 107 GLU A CA 1
ATOM 851 C C . GLU A 1 107 ? 23.215 10.540 -8.999 1.00 80.81 107 GLU A C 1
ATOM 853 O O . GLU A 1 107 ? 22.731 11.490 -8.392 1.00 80.81 107 GLU A O 1
ATOM 858 N N . MET A 1 108 ? 22.684 10.084 -10.138 1.00 78.94 108 MET A N 1
ATOM 859 C CA . MET A 1 108 ? 21.517 10.699 -10.783 1.00 78.94 108 MET A CA 1
ATOM 860 C C . MET A 1 108 ? 20.276 10.675 -9.887 1.00 78.94 108 MET A C 1
ATOM 862 O O . MET A 1 108 ? 19.564 11.673 -9.785 1.00 78.94 108 MET A O 1
ATOM 866 N N . ARG A 1 109 ? 20.017 9.553 -9.203 1.00 81.25 109 ARG A N 1
ATOM 867 C CA . ARG A 1 109 ? 18.906 9.454 -8.249 1.00 81.25 109 ARG A CA 1
ATOM 868 C C . ARG A 1 109 ? 19.096 10.408 -7.072 1.00 81.25 109 ARG A C 1
ATOM 870 O O . ARG A 1 109 ? 18.151 11.085 -6.687 1.00 81.25 109 ARG A O 1
ATOM 877 N N . ASN A 1 110 ? 20.301 10.477 -6.510 1.00 77.62 110 ASN A N 1
ATOM 878 C CA . ASN A 1 110 ? 20.610 11.396 -5.418 1.00 77.62 110 ASN A CA 1
ATOM 879 C C . ASN A 1 110 ? 20.485 12.859 -5.857 1.00 77.62 110 ASN A C 1
ATOM 881 O O . ASN A 1 110 ? 19.969 13.664 -5.092 1.00 77.62 110 ASN A O 1
ATOM 885 N N . ALA A 1 111 ? 20.907 13.183 -7.080 1.00 77.19 111 ALA A N 1
ATOM 886 C CA . ALA A 1 111 ? 20.784 14.510 -7.667 1.00 77.19 111 ALA A CA 1
ATOM 887 C C . ALA A 1 111 ? 19.325 14.930 -7.862 1.00 77.19 111 ALA A C 1
ATOM 889 O O . ALA A 1 111 ? 18.954 16.043 -7.504 1.00 77.19 111 ALA A O 1
ATOM 890 N N . ALA A 1 112 ? 18.489 14.021 -8.369 1.00 75.12 112 ALA A N 1
ATOM 891 C CA . ALA A 1 112 ? 17.057 14.258 -8.521 1.00 75.12 112 ALA A CA 1
ATOM 892 C C . ALA A 1 112 ? 16.346 14.426 -7.167 1.00 75.12 112 ALA A C 1
ATOM 894 O O . ALA A 1 112 ? 15.409 15.205 -7.057 1.00 75.12 112 ALA A O 1
ATOM 895 N N . MET A 1 113 ? 16.797 13.711 -6.132 1.00 76.94 113 MET A N 1
ATOM 896 C CA . MET A 1 113 ? 16.212 13.777 -4.787 1.00 76.94 113 MET A CA 1
ATOM 897 C C . MET A 1 113 ? 16.693 14.977 -3.957 1.00 76.94 113 MET A C 1
ATOM 899 O O . MET A 1 113 ? 16.034 15.323 -2.982 1.00 76.94 113 MET A O 1
ATOM 903 N N . LYS A 1 114 ? 17.851 15.568 -4.279 1.00 70.81 114 LYS A N 1
ATOM 904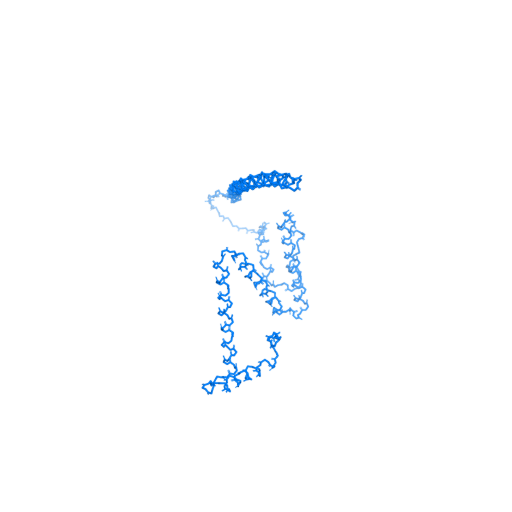 C CA . LYS A 1 114 ? 18.462 16.668 -3.506 1.00 70.81 114 LYS A CA 1
ATOM 905 C C . LYS A 1 114 ? 18.366 18.044 -4.163 1.00 70.81 114 LYS A C 1
ATOM 907 O O . LYS A 1 114 ? 18.892 18.985 -3.588 1.00 70.81 114 LYS A O 1
ATOM 912 N N . ASP A 1 115 ? 17.683 18.137 -5.300 1.00 56.84 115 ASP A N 1
ATOM 913 C CA . ASP A 1 115 ? 17.503 19.347 -6.104 1.00 56.84 115 ASP A CA 1
ATOM 914 C C . ASP A 1 115 ? 18.840 20.037 -6.468 1.00 56.84 115 ASP A C 1
ATOM 916 O O . ASP A 1 115 ? 19.419 20.796 -5.697 1.00 56.84 115 ASP A O 1
ATOM 920 N N . LEU A 1 116 ? 19.306 19.763 -7.697 1.00 63.00 116 LEU A N 1
ATOM 921 C CA . LEU A 1 116 ? 20.483 20.325 -8.393 1.00 63.00 116 LEU A CA 1
ATOM 922 C C . LEU A 1 116 ? 21.866 19.773 -7.981 1.00 63.00 116 LEU A C 1
ATOM 924 O O . LEU A 1 116 ? 22.549 20.298 -7.108 1.00 63.00 116 LEU A O 1
ATOM 928 N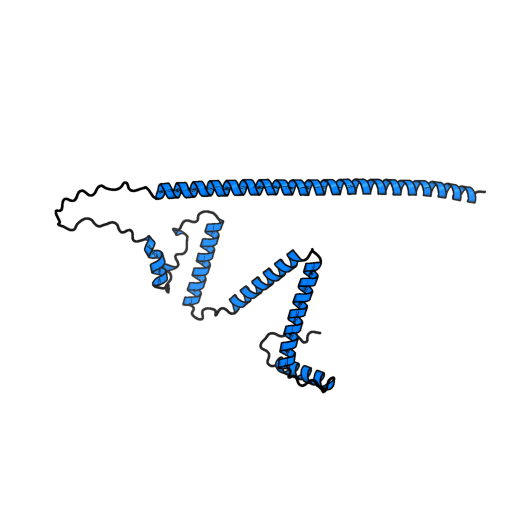 N . VAL A 1 117 ? 22.356 18.787 -8.745 1.00 57.56 117 VAL A N 1
ATOM 929 C CA . VAL A 1 117 ? 23.796 18.459 -8.841 1.00 57.56 117 VAL A CA 1
ATOM 930 C C . VAL A 1 117 ? 24.321 18.973 -10.179 1.00 57.56 117 VAL A C 1
ATOM 932 O O . VAL A 1 117 ? 23.663 18.812 -11.211 1.00 57.56 117 VAL A O 1
ATOM 935 N N . HIS A 1 118 ? 25.481 19.629 -10.164 1.00 62.12 118 HIS A N 1
ATOM 936 C CA . HIS A 1 118 ? 26.108 20.158 -11.372 1.00 62.12 118 HIS A CA 1
ATOM 937 C C . HIS A 1 118 ? 26.558 19.004 -12.276 1.00 62.12 118 HIS A C 1
ATOM 939 O O . HIS A 1 118 ? 27.018 17.963 -11.812 1.00 62.12 118 HIS A O 1
ATOM 945 N N . ARG A 1 119 ? 26.396 19.162 -13.596 1.00 62.88 119 ARG A N 1
ATOM 946 C CA . ARG A 1 119 ? 26.653 18.083 -14.568 1.00 62.88 119 ARG A CA 1
ATOM 947 C C . ARG A 1 119 ? 28.113 17.620 -14.546 1.00 62.88 119 ARG A C 1
ATOM 949 O O . ARG A 1 119 ? 28.378 16.483 -14.923 1.00 62.88 119 ARG A O 1
ATOM 956 N N . GLU A 1 120 ? 29.037 18.486 -14.132 1.00 71.19 120 GLU A N 1
ATOM 957 C CA . GLU A 1 120 ? 30.462 18.160 -14.004 1.00 71.19 120 GLU A CA 1
ATOM 958 C C . GLU A 1 120 ? 30.755 17.126 -12.908 1.00 71.19 120 GLU A C 1
ATOM 960 O O . GLU A 1 120 ? 31.739 16.397 -13.027 1.00 71.19 120 GLU A O 1
ATOM 965 N N . ASP A 1 121 ? 29.882 17.023 -11.903 1.00 66.81 121 ASP A N 1
ATOM 966 C CA . ASP A 1 121 ? 30.036 16.112 -10.764 1.00 66.81 121 ASP A CA 1
ATOM 967 C C . ASP A 1 121 ? 29.431 14.724 -11.029 1.00 66.81 121 ASP A C 1
ATOM 969 O O . ASP A 1 121 ? 29.550 13.824 -10.199 1.00 66.81 121 ASP A O 1
ATOM 973 N N . LEU A 1 122 ? 28.769 14.533 -12.179 1.00 68.75 122 LEU A N 1
ATOM 974 C CA . LEU A 1 122 ? 28.199 13.249 -12.577 1.00 68.75 122 LEU A CA 1
ATOM 975 C C . LEU A 1 122 ? 29.224 12.409 -13.335 1.00 68.75 122 LEU A C 1
ATOM 977 O O . LEU A 1 122 ? 29.852 12.859 -14.298 1.00 68.75 122 LEU A O 1
ATOM 981 N N . THR A 1 123 ? 29.324 11.138 -12.958 1.00 72.12 123 THR A N 1
ATOM 982 C CA . THR A 1 123 ? 30.204 10.189 -13.638 1.00 72.12 123 THR A CA 1
ATOM 983 C C . THR A 1 123 ? 29.779 9.982 -15.104 1.00 72.12 123 THR A C 1
ATOM 985 O O . THR A 1 123 ? 28.729 9.409 -15.398 1.00 72.12 123 THR A O 1
ATOM 988 N N . ASP A 1 124 ? 30.611 10.428 -16.055 1.00 71.31 124 ASP A N 1
ATOM 989 C CA . ASP A 1 124 ? 30.359 10.282 -17.497 1.00 71.31 124 ASP A CA 1
ATOM 990 C C . ASP A 1 124 ? 30.670 8.855 -17.986 1.00 71.31 124 ASP A C 1
ATOM 992 O O . ASP A 1 124 ? 31.815 8.488 -18.272 1.00 71.31 124 ASP A O 1
ATOM 996 N N . ILE A 1 125 ? 29.609 8.061 -18.143 1.00 67.75 125 ILE A N 1
ATOM 997 C CA . ILE A 1 125 ? 29.648 6.660 -18.591 1.00 67.75 125 ILE A CA 1
ATOM 998 C C . ILE A 1 125 ? 30.301 6.519 -19.985 1.00 67.75 125 ILE A C 1
ATOM 1000 O O . ILE A 1 125 ? 30.861 5.470 -20.310 1.00 67.75 125 ILE A O 1
ATOM 1004 N N . THR A 1 126 ? 30.317 7.572 -20.816 1.00 66.81 126 THR A N 1
ATOM 1005 C CA . THR A 1 126 ? 30.900 7.506 -22.171 1.00 66.81 126 THR A CA 1
ATOM 1006 C C . THR A 1 126 ? 32.424 7.556 -22.201 1.00 66.81 126 THR A C 1
ATOM 1008 O O . THR A 1 126 ? 33.027 7.239 -23.234 1.00 66.81 126 THR A O 1
ATOM 1011 N N . ARG A 1 127 ? 33.059 7.925 -21.082 1.00 68.75 127 ARG A N 1
ATOM 1012 C CA . ARG A 1 127 ? 34.522 7.951 -20.930 1.00 68.75 127 ARG A CA 1
ATOM 1013 C C . ARG A 1 127 ? 35.105 6.617 -20.465 1.00 68.75 127 ARG A C 1
ATOM 1015 O O . ARG A 1 127 ? 36.320 6.444 -20.509 1.00 68.75 127 ARG A O 1
ATOM 1022 N N . VAL A 1 128 ? 34.261 5.669 -20.064 1.00 71.44 128 VAL A N 1
ATOM 1023 C CA . VAL A 1 128 ? 34.687 4.353 -19.578 1.00 71.44 128 VAL A CA 1
ATOM 1024 C C . VAL A 1 128 ? 35.129 3.462 -20.746 1.00 71.44 128 VAL A C 1
ATOM 1026 O O . VAL A 1 128 ? 34.447 3.346 -21.772 1.00 71.44 128 VAL A O 1
ATOM 1029 N N . GLY A 1 129 ? 36.281 2.801 -20.588 1.00 64.25 129 GLY A N 1
ATOM 1030 C CA . GLY A 1 129 ? 36.788 1.817 -21.547 1.00 64.25 129 GLY A CA 1
ATOM 1031 C C . GLY A 1 129 ? 35.791 0.670 -21.739 1.00 64.25 129 GLY A C 1
ATOM 1032 O O . GLY A 1 129 ? 35.450 -0.021 -20.787 1.00 64.25 129 GLY A O 1
ATOM 1033 N N . GLY A 1 130 ? 35.299 0.487 -22.970 1.00 68.62 130 GLY A N 1
ATOM 1034 C CA . GLY A 1 130 ? 34.258 -0.500 -23.301 1.00 68.62 130 GLY A CA 1
ATOM 1035 C C . GLY A 1 130 ? 32.869 0.083 -23.601 1.00 68.62 130 GLY A C 1
ATOM 1036 O O . GLY A 1 130 ? 31.958 -0.673 -23.940 1.00 68.62 130 GLY A O 1
ATOM 1037 N N . SER A 1 131 ? 32.684 1.410 -23.539 1.00 67.94 131 SER A N 1
ATOM 1038 C CA . SER A 1 131 ? 31.432 2.036 -23.989 1.00 67.94 131 SER A CA 1
ATOM 1039 C C . SER A 1 131 ? 31.235 1.864 -25.501 1.00 67.94 131 SER A C 1
ATOM 1041 O O . SER A 1 131 ? 32.163 2.091 -26.294 1.00 67.94 131 SER A O 1
ATOM 1043 N N . THR A 1 132 ? 30.030 1.447 -25.901 1.00 69.44 132 THR A N 1
ATOM 1044 C CA . THR A 1 132 ? 29.702 1.125 -27.297 1.00 69.44 132 THR A CA 1
ATOM 1045 C C . THR A 1 132 ? 29.603 2.394 -28.151 1.00 69.44 132 THR A C 1
ATOM 1047 O O . THR A 1 132 ? 29.294 3.481 -27.662 1.00 69.44 132 THR A O 1
ATOM 1050 N N . GLY A 1 133 ? 29.842 2.286 -29.464 1.00 67.81 133 GLY A N 1
ATOM 1051 C CA . GLY A 1 133 ? 29.724 3.435 -30.377 1.00 67.81 133 GLY A CA 1
ATOM 1052 C C . GLY A 1 133 ? 28.335 4.092 -30.345 1.00 67.81 133 GLY A C 1
ATOM 1053 O O . GLY A 1 133 ? 28.227 5.308 -30.490 1.00 67.81 133 GLY A O 1
ATOM 1054 N N . ARG A 1 134 ? 27.289 3.301 -30.064 1.00 69.19 134 ARG A N 1
ATOM 1055 C CA . ARG A 1 134 ? 25.906 3.764 -29.892 1.00 69.19 134 ARG A CA 1
ATOM 1056 C C . ARG A 1 134 ? 25.732 4.630 -28.640 1.00 69.19 134 ARG A C 1
ATOM 1058 O O . ARG A 1 134 ? 25.131 5.695 -28.734 1.00 69.19 134 ARG A O 1
ATOM 1065 N N . GLU A 1 135 ? 26.297 4.218 -27.504 1.00 63.75 135 GLU A N 1
ATOM 1066 C CA . GLU A 1 135 ? 26.274 4.983 -26.244 1.00 63.75 135 GLU A CA 1
ATOM 1067 C C . GLU A 1 135 ? 27.009 6.325 -26.389 1.00 63.75 135 GLU A C 1
ATOM 1069 O O . GLU A 1 135 ? 26.485 7.372 -26.009 1.00 63.75 135 GLU A O 1
ATOM 1074 N N . ARG A 1 136 ? 28.182 6.328 -27.039 1.00 69.50 136 ARG A N 1
ATOM 1075 C CA . ARG A 1 136 ? 28.931 7.570 -27.314 1.00 69.50 136 ARG A CA 1
ATOM 1076 C C . ARG A 1 136 ? 28.208 8.493 -28.296 1.00 69.50 136 ARG A C 1
ATOM 1078 O O . ARG A 1 136 ? 28.354 9.711 -28.210 1.00 69.50 136 ARG A O 1
ATOM 1085 N N . ALA A 1 137 ? 27.466 7.938 -29.255 1.00 63.69 137 ALA A N 1
ATOM 1086 C CA . ALA A 1 137 ? 26.726 8.717 -30.244 1.00 63.69 137 ALA A CA 1
ATOM 1087 C C . ALA A 1 137 ? 25.480 9.387 -29.645 1.00 63.69 137 ALA A C 1
ATOM 1089 O O . ALA A 1 137 ? 25.232 10.553 -29.950 1.00 63.69 137 ALA A O 1
ATOM 1090 N N . ALA A 1 138 ? 24.759 8.694 -28.756 1.00 61.03 138 ALA A N 1
ATOM 1091 C CA . ALA A 1 138 ? 23.548 9.205 -28.110 1.00 61.03 138 ALA A CA 1
ATOM 1092 C C . ALA A 1 138 ? 23.799 10.449 -27.236 1.00 61.03 138 ALA A C 1
ATOM 1094 O O . ALA A 1 138 ? 22.926 11.303 -27.129 1.00 61.03 138 ALA A O 1
ATOM 1095 N N . GLN A 1 139 ? 25.000 10.599 -26.663 1.00 61.88 139 GLN A N 1
ATOM 1096 C CA . GLN A 1 139 ? 25.378 11.815 -25.927 1.00 61.88 139 GLN A CA 1
ATOM 1097 C C . GLN A 1 139 ? 26.039 12.897 -26.802 1.00 61.88 139 GLN A C 1
ATOM 1099 O O . GLN A 1 139 ? 26.028 14.078 -26.454 1.00 61.88 139 GLN A O 1
ATOM 1104 N N . ARG A 1 140 ? 26.624 12.539 -27.956 1.00 56.28 140 ARG A N 1
ATOM 1105 C CA . ARG A 1 140 ? 27.283 13.505 -28.860 1.00 56.28 140 ARG A CA 1
ATOM 1106 C C . ARG A 1 140 ? 26.309 14.345 -29.684 1.00 56.28 140 ARG A C 1
ATOM 1108 O O . ARG A 1 140 ? 26.728 15.381 -30.202 1.00 56.28 140 ARG A O 1
ATOM 1115 N N . THR A 1 141 ? 25.046 13.946 -29.815 1.00 52.25 141 THR A N 1
ATOM 1116 C CA . THR A 1 141 ? 24.045 14.703 -30.585 1.00 52.25 141 THR A CA 1
ATOM 1117 C C . THR A 1 141 ? 23.711 16.063 -29.972 1.00 52.25 141 THR A C 1
ATOM 1119 O O . THR A 1 141 ? 23.399 16.980 -30.724 1.00 52.25 141 THR A O 1
ATOM 1122 N N . GLU A 1 142 ? 23.904 16.268 -28.664 1.00 53.12 142 GLU A N 1
ATOM 1123 C CA . GLU A 1 142 ? 23.772 17.606 -28.059 1.00 53.12 142 GLU A CA 1
ATOM 1124 C C . GLU A 1 142 ? 24.966 18.531 -28.359 1.00 53.12 142 GLU A C 1
ATOM 1126 O O . GLU A 1 142 ? 24.834 19.752 -28.317 1.00 53.12 142 GLU A O 1
ATOM 1131 N N . ARG A 1 143 ? 26.138 17.983 -28.714 1.00 53.72 143 ARG A N 1
ATOM 1132 C CA . ARG A 1 143 ? 27.367 18.770 -28.936 1.00 53.72 143 ARG A CA 1
ATOM 1133 C C . ARG A 1 143 ? 27.552 19.274 -30.370 1.00 53.72 143 ARG A C 1
ATOM 1135 O O . ARG A 1 143 ? 28.487 20.029 -30.623 1.00 53.72 143 ARG A O 1
ATOM 1142 N N . LYS A 1 144 ? 26.685 18.906 -31.320 1.00 50.91 144 LYS A N 1
ATOM 1143 C CA . LYS A 1 144 ? 26.780 19.352 -32.724 1.00 50.91 144 LYS A CA 1
ATOM 1144 C C . LYS A 1 144 ? 25.778 20.460 -33.065 1.00 50.91 144 LYS A C 1
ATOM 1146 O O . LYS A 1 144 ? 24.954 20.314 -33.959 1.00 50.91 144 LYS A O 1
ATOM 1151 N N . ARG A 1 145 ? 25.914 21.624 -32.431 1.00 48.50 145 ARG A N 1
ATOM 1152 C CA . ARG A 1 145 ? 25.675 22.897 -33.133 1.00 48.50 145 ARG A CA 1
ATOM 1153 C C . ARG A 1 145 ? 27.028 23.568 -33.306 1.00 48.50 145 ARG A C 1
ATOM 1155 O O . ARG A 1 145 ? 27.455 24.382 -32.495 1.00 48.50 145 ARG A O 1
ATOM 1162 N N . ALA A 1 146 ? 27.736 23.104 -34.332 1.00 42.84 146 ALA A N 1
ATOM 1163 C CA . ALA A 1 146 ? 28.990 23.684 -34.775 1.00 42.84 146 ALA A CA 1
ATOM 1164 C C . ALA A 1 146 ? 28.761 25.149 -35.173 1.00 42.84 146 ALA A C 1
ATOM 1166 O O . ALA A 1 146 ? 27.807 25.466 -35.886 1.00 42.84 146 ALA A O 1
ATOM 1167 N N . LYS A 1 147 ? 29.644 26.029 -34.698 1.00 52.19 147 LYS A N 1
ATOM 1168 C CA . LYS A 1 147 ? 29.838 27.372 -35.248 1.00 52.19 147 LYS A CA 1
ATOM 1169 C C . LYS A 1 147 ? 30.177 27.226 -36.742 1.00 52.19 147 LYS A C 1
ATOM 1171 O O . LYS A 1 147 ? 31.033 26.393 -37.044 1.00 52.19 147 LYS A O 1
ATOM 1176 N N . PRO A 1 148 ? 29.554 27.975 -37.668 1.00 47.38 148 PRO A N 1
ATOM 1177 C CA . PRO A 1 148 ? 30.047 28.015 -39.031 1.00 47.38 148 PRO A CA 1
ATOM 1178 C C . PRO A 1 148 ? 31.321 28.861 -39.049 1.00 47.38 148 PRO A C 1
ATOM 1180 O O . PRO A 1 148 ? 31.319 30.035 -38.677 1.00 47.38 148 PRO A O 1
ATOM 1183 N N . ASP A 1 149 ? 32.402 28.195 -39.429 1.00 39.47 149 ASP A N 1
ATOM 1184 C CA . ASP A 1 149 ? 33.687 28.771 -39.778 1.00 39.47 149 ASP A CA 1
ATOM 1185 C C . ASP A 1 149 ? 33.501 29.759 -40.941 1.00 39.47 149 ASP A C 1
ATOM 1187 O O . ASP A 1 149 ? 32.890 29.443 -41.966 1.00 39.47 149 ASP A O 1
ATOM 1191 N N . VAL A 1 150 ? 33.966 30.989 -40.744 1.00 48.31 150 VAL A N 1
ATOM 1192 C CA . VAL A 1 150 ? 33.968 32.044 -41.754 1.00 48.31 150 VAL A CA 1
ATOM 1193 C C . VAL A 1 150 ? 35.324 31.982 -42.430 1.00 48.31 150 VAL A C 1
ATOM 1195 O O . VAL A 1 150 ? 36.290 32.466 -41.857 1.00 48.31 150 VAL A O 1
ATOM 1198 N N . THR A 1 151 ? 35.399 31.409 -43.633 1.00 43.81 151 THR A N 1
ATOM 1199 C CA . THR A 1 151 ? 36.041 32.006 -44.827 1.00 43.81 151 THR A CA 1
ATOM 1200 C C . THR A 1 151 ? 36.183 30.972 -45.947 1.00 43.81 151 THR A C 1
ATOM 1202 O O . THR A 1 151 ? 37.060 30.117 -45.941 1.00 43.81 151 THR A O 1
ATOM 1205 N N . GLY A 1 152 ? 35.327 31.089 -46.964 1.00 35.97 152 GLY A N 1
ATOM 1206 C CA . GLY A 1 152 ? 35.340 30.215 -48.138 1.00 35.97 152 GLY A CA 1
ATOM 1207 C C . GLY A 1 152 ? 34.505 30.772 -49.289 1.00 35.97 152 GLY A C 1
ATOM 1208 O O . GLY A 1 152 ? 33.430 30.270 -49.566 1.00 35.97 152 GLY A O 1
ATOM 1209 N N . LYS A 1 153 ? 34.999 31.865 -49.881 1.00 41.22 153 LYS A N 1
ATOM 1210 C CA . LYS A 1 153 ? 34.905 32.316 -51.285 1.00 41.22 153 LYS A CA 1
ATOM 1211 C C . LYS A 1 153 ? 33.659 31.973 -52.148 1.00 41.22 153 LYS A C 1
ATOM 1213 O O . LYS A 1 153 ? 33.371 30.823 -52.448 1.00 41.22 153 LYS A O 1
ATOM 1218 N N . SER A 1 154 ? 33.142 33.057 -52.749 1.00 38.62 154 SER A N 1
ATOM 1219 C CA . SER A 1 154 ? 32.435 33.209 -54.043 1.00 38.62 154 SER A CA 1
ATOM 1220 C C . SER A 1 154 ? 30.971 32.775 -54.179 1.00 38.62 154 SER A C 1
ATOM 1222 O O . SER A 1 154 ? 30.632 31.614 -54.002 1.00 38.62 154 SER A O 1
ATOM 1224 N N . GLY A 1 155 ? 30.136 33.722 -54.627 1.00 34.56 155 GLY A N 1
ATOM 1225 C CA . GLY A 1 155 ? 28.801 33.451 -55.161 1.00 34.56 155 GLY A CA 1
ATOM 1226 C C . GLY A 1 155 ? 27.836 34.621 -54.999 1.00 34.56 155 GLY A C 1
ATOM 1227 O O . GLY A 1 155 ? 27.015 34.623 -54.090 1.00 34.56 155 GLY A O 1
ATOM 1228 N N . THR A 1 156 ? 27.958 35.619 -55.869 1.00 42.75 156 THR A N 1
ATOM 1229 C CA . THR A 1 156 ? 26.997 36.706 -56.100 1.00 42.75 156 THR A CA 1
ATOM 1230 C C . THR A 1 156 ? 25.604 36.136 -56.383 1.00 42.75 156 THR A C 1
ATOM 1232 O O . THR A 1 156 ? 25.467 35.247 -57.221 1.00 42.75 156 THR A O 1
ATOM 1235 N N . GLY A 1 157 ? 24.571 36.653 -55.720 1.00 35.53 157 GLY A N 1
ATOM 1236 C CA . GLY A 1 157 ? 23.189 36.253 -55.977 1.00 35.53 157 GLY A CA 1
ATOM 1237 C C . GLY A 1 157 ? 22.216 36.981 -55.064 1.00 35.53 157 GLY A C 1
ATOM 1238 O O . GLY A 1 157 ? 21.922 36.523 -53.962 1.00 35.53 157 GLY A O 1
ATOM 1239 N N . GLU A 1 158 ? 21.752 38.139 -55.525 1.00 44.66 158 GLU A N 1
ATOM 1240 C CA . GLU A 1 158 ? 20.655 38.894 -54.931 1.00 44.66 158 GLU A CA 1
ATOM 1241 C C . GLU A 1 158 ? 19.386 38.033 -54.885 1.00 44.66 158 GLU A C 1
ATOM 1243 O O . GLU A 1 158 ? 18.907 37.527 -55.897 1.00 44.66 158 GLU A O 1
ATOM 1248 N N . GLY A 1 159 ? 18.841 37.868 -53.684 1.00 39.97 159 GLY A N 1
ATOM 1249 C CA . GLY A 1 159 ? 17.613 37.128 -53.435 1.00 39.97 159 GLY A CA 1
ATOM 1250 C C . GLY A 1 159 ? 17.009 37.596 -52.123 1.00 39.97 159 GLY A C 1
ATOM 1251 O O . GLY A 1 159 ? 17.295 37.060 -51.056 1.00 39.97 159 GLY A O 1
ATOM 1252 N N . SER A 1 160 ? 16.201 38.649 -52.205 1.00 48.31 160 SER A N 1
ATOM 1253 C CA . SER A 1 160 ? 15.380 39.170 -51.115 1.00 48.31 160 SER A CA 1
ATOM 1254 C C . SER A 1 160 ? 14.408 38.084 -50.627 1.00 48.31 160 SER A C 1
ATOM 1256 O O . SER A 1 160 ? 13.310 37.922 -51.158 1.00 48.31 160 SER A O 1
ATOM 1258 N N . SER A 1 161 ? 14.794 37.338 -49.593 1.00 47.16 161 SER A N 1
ATOM 1259 C CA . SER A 1 161 ? 13.879 36.501 -48.817 1.00 47.16 161 SER A CA 1
ATOM 1260 C C . SER A 1 161 ? 13.569 37.209 -47.500 1.00 47.16 161 SER A C 1
ATOM 1262 O O . SER A 1 161 ? 14.432 37.299 -46.621 1.00 47.16 161 SER A O 1
ATOM 1264 N N . ALA A 1 162 ? 12.344 37.724 -47.370 1.00 53.03 162 ALA A N 1
ATOM 1265 C CA . ALA A 1 162 ? 11.822 38.295 -46.135 1.00 53.03 162 ALA A CA 1
ATOM 1266 C C . ALA A 1 162 ? 12.066 37.324 -44.966 1.00 53.03 162 ALA A C 1
ATOM 1268 O O . ALA A 1 162 ? 11.546 36.205 -44.938 1.00 53.03 162 ALA A O 1
ATOM 1269 N N . LYS A 1 163 ? 12.908 37.735 -44.012 1.00 52.84 163 LYS A N 1
ATOM 1270 C CA . LYS A 1 163 ? 13.214 36.953 -42.813 1.00 52.84 163 LYS A CA 1
ATOM 1271 C C . LYS A 1 163 ? 11.941 36.889 -41.970 1.00 52.84 163 LYS A C 1
ATOM 1273 O O . LYS A 1 163 ? 11.578 37.878 -41.341 1.00 52.84 163 LYS A O 1
ATOM 1278 N N . LYS A 1 164 ? 11.261 35.737 -41.964 1.00 56.38 164 LYS A N 1
ATOM 1279 C CA . LYS A 1 164 ? 10.189 35.459 -40.997 1.00 56.38 164 LYS A CA 1
ATOM 1280 C C . LYS A 1 164 ? 10.717 35.765 -39.586 1.00 56.38 164 LYS A C 1
ATOM 1282 O O . LYS A 1 164 ? 11.837 35.335 -39.282 1.00 56.38 164 LYS A O 1
ATOM 1287 N N . PRO A 1 165 ? 9.964 36.492 -38.740 1.00 55.41 165 PRO A N 1
ATOM 1288 C CA . PRO A 1 165 ? 10.378 36.740 -37.369 1.00 55.41 165 PRO A CA 1
ATOM 1289 C C . PRO A 1 165 ? 10.577 35.387 -36.690 1.00 55.41 165 PRO A C 1
ATOM 1291 O O . PRO A 1 165 ? 9.703 34.520 -36.706 1.00 55.41 165 PRO A O 1
ATOM 1294 N N . ARG A 1 166 ? 11.788 35.172 -36.180 1.00 58.47 166 ARG A N 1
ATOM 1295 C CA . ARG A 1 166 ? 12.151 33.974 -35.431 1.00 58.47 166 ARG A CA 1
ATOM 1296 C C . ARG A 1 166 ? 11.345 34.037 -34.135 1.00 58.47 166 ARG A C 1
ATOM 1298 O O . ARG A 1 166 ? 11.721 34.780 -33.237 1.00 58.47 166 ARG A O 1
ATOM 1305 N N . ILE A 1 167 ? 10.217 33.331 -34.077 1.00 60.91 167 ILE A N 1
ATOM 1306 C CA . ILE A 1 167 ? 9.471 33.135 -32.831 1.00 60.91 167 ILE A CA 1
ATOM 1307 C C . ILE A 1 167 ? 10.468 32.543 -31.837 1.00 60.91 167 ILE A C 1
ATOM 1309 O O . ILE A 1 167 ? 11.110 31.526 -32.125 1.00 60.91 167 ILE A O 1
ATOM 1313 N N . ASP A 1 168 ? 10.676 33.238 -30.722 1.00 68.50 168 ASP A N 1
ATOM 1314 C CA . ASP A 1 168 ? 11.601 32.805 -29.688 1.00 68.50 168 ASP A CA 1
ATOM 1315 C C . ASP A 1 168 ? 10.971 31.635 -28.934 1.00 68.50 168 ASP A C 1
ATOM 1317 O O . ASP A 1 168 ? 10.349 31.787 -27.888 1.00 68.50 168 ASP A O 1
ATOM 1321 N N . THR A 1 169 ? 11.124 30.443 -29.510 1.00 69.69 169 THR A N 1
ATOM 1322 C CA . THR A 1 169 ? 10.659 29.160 -28.958 1.00 69.69 169 THR A CA 1
ATOM 1323 C C . THR A 1 169 ? 11.056 28.945 -27.494 1.00 69.69 169 THR A C 1
ATOM 1325 O O . THR A 1 169 ? 10.437 28.137 -26.812 1.00 69.69 169 THR A O 1
ATOM 1328 N N . LYS A 1 170 ? 12.074 29.656 -26.984 1.00 74.81 170 LYS A N 1
ATOM 1329 C CA . LYS A 1 170 ? 12.443 29.604 -25.567 1.00 74.81 170 LYS A CA 1
ATOM 1330 C C . LYS A 1 170 ? 11.438 30.329 -24.678 1.00 74.81 170 LYS A C 1
ATOM 1332 O O . LYS A 1 170 ? 11.134 29.809 -23.612 1.00 74.81 170 LYS A O 1
ATOM 1337 N N . SER A 1 171 ? 10.924 31.481 -25.110 1.00 79.69 171 SER A N 1
ATOM 1338 C CA . SER A 1 171 ? 9.907 32.229 -24.362 1.00 79.69 171 SER A CA 1
ATOM 1339 C C . SER A 1 171 ? 8.620 31.417 -24.256 1.00 79.69 171 SER A C 1
ATOM 1341 O O . SER A 1 171 ? 8.115 31.217 -23.161 1.00 79.69 171 SER A O 1
ATOM 1343 N N . GLU A 1 172 ? 8.163 30.847 -25.373 1.00 80.94 172 GLU A N 1
ATOM 1344 C CA . GLU A 1 172 ? 6.948 30.025 -25.413 1.00 80.94 172 GLU A CA 1
ATOM 1345 C C . GLU A 1 172 ? 7.063 28.776 -24.521 1.00 80.94 172 GLU A C 1
ATOM 1347 O O . GLU A 1 172 ? 6.136 28.434 -23.790 1.00 80.94 172 GLU A O 1
ATOM 1352 N N . LEU A 1 173 ? 8.228 28.118 -24.511 1.00 84.44 173 LEU A N 1
ATOM 1353 C CA . LEU A 1 173 ? 8.480 26.989 -23.612 1.00 84.44 173 LEU A CA 1
ATOM 1354 C C . LEU A 1 173 ? 8.496 27.407 -22.135 1.00 84.44 173 LEU A C 1
ATOM 1356 O O . LEU A 1 173 ? 7.955 26.679 -21.305 1.00 84.44 173 LEU A O 1
ATOM 1360 N N . CYS A 1 174 ? 9.088 28.558 -21.800 1.00 87.94 174 CYS A N 1
ATOM 1361 C CA . CYS A 1 174 ? 9.051 29.092 -20.437 1.00 87.94 174 CYS A CA 1
ATOM 1362 C C . CYS A 1 174 ? 7.613 29.369 -19.983 1.00 87.94 174 CYS A C 1
ATOM 1364 O O . CYS A 1 174 ? 7.254 28.989 -18.870 1.00 87.94 174 CYS A O 1
ATOM 1366 N N . ASP A 1 175 ? 6.786 29.953 -20.850 1.00 89.19 175 ASP A N 1
ATOM 1367 C CA . ASP A 1 175 ? 5.389 30.269 -20.544 1.00 89.19 175 ASP A CA 1
ATOM 1368 C C . ASP A 1 175 ? 4.555 28.996 -20.330 1.00 89.19 175 ASP A C 1
ATOM 1370 O O . ASP A 1 175 ? 3.795 28.902 -19.365 1.00 89.19 175 ASP A O 1
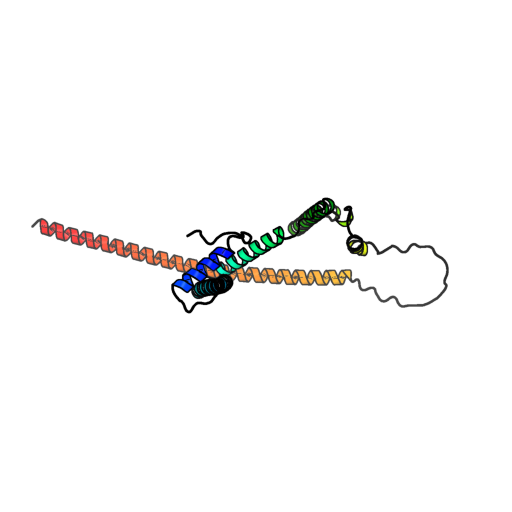ATOM 1374 N N . ILE A 1 176 ? 4.753 27.968 -21.165 1.00 91.25 176 ILE A N 1
ATOM 1375 C CA . ILE A 1 176 ? 4.088 26.663 -21.011 1.00 91.25 176 ILE A CA 1
ATOM 1376 C C . ILE A 1 176 ? 4.489 25.992 -19.691 1.00 91.25 176 ILE A C 1
ATOM 1378 O O . ILE A 1 176 ? 3.635 25.457 -18.979 1.00 91.25 176 ILE A O 1
ATOM 1382 N N . VAL A 1 177 ? 5.780 26.013 -19.347 1.00 92.62 177 VAL A N 1
ATOM 1383 C CA . VAL A 1 177 ? 6.276 25.430 -18.091 1.00 92.62 177 VAL A CA 1
ATOM 1384 C C . VAL A 1 177 ? 5.740 26.204 -16.887 1.00 92.62 177 VAL A C 1
ATOM 1386 O O . VAL A 1 177 ? 5.296 25.587 -15.921 1.00 92.62 177 VAL A O 1
ATOM 1389 N N . ALA A 1 178 ? 5.712 27.536 -16.949 1.00 93.69 178 ALA A N 1
ATOM 1390 C CA . ALA A 1 178 ? 5.160 28.372 -15.890 1.00 93.69 178 ALA A CA 1
ATOM 1391 C C . ALA A 1 178 ? 3.659 28.112 -15.682 1.00 93.69 178 ALA A C 1
ATOM 1393 O O . ALA A 1 178 ? 3.224 27.924 -14.545 1.00 93.69 178 ALA A O 1
ATOM 1394 N N . ALA A 1 179 ? 2.883 28.023 -16.766 1.00 94.19 179 ALA A N 1
ATOM 1395 C CA . ALA A 1 179 ? 1.458 27.706 -16.710 1.00 94.19 179 ALA A CA 1
ATOM 1396 C C . ALA A 1 179 ? 1.204 26.316 -16.109 1.00 94.19 179 ALA A C 1
ATOM 1398 O O . ALA A 1 179 ? 0.320 26.151 -15.267 1.00 94.19 179 ALA A O 1
ATOM 1399 N N . ARG A 1 180 ? 2.012 25.320 -16.489 1.00 93.25 180 ARG A N 1
ATOM 1400 C CA . ARG A 1 180 ? 1.912 23.968 -15.935 1.00 93.25 180 ARG A CA 1
ATOM 1401 C C . ARG A 1 180 ? 2.257 23.932 -14.450 1.00 93.25 180 ARG A C 1
ATOM 1403 O O . ARG A 1 180 ? 1.485 23.382 -13.678 1.00 93.25 180 ARG A O 1
ATOM 1410 N N . ASN A 1 181 ? 3.344 24.579 -14.042 1.00 93.62 181 ASN A N 1
ATOM 1411 C CA . ASN A 1 181 ? 3.727 24.659 -12.633 1.00 93.62 181 ASN A CA 1
ATOM 1412 C C . ASN A 1 181 ? 2.653 25.359 -11.790 1.00 93.62 181 ASN A C 1
ATOM 1414 O O . ASN A 1 181 ? 2.388 24.939 -10.668 1.00 93.62 181 ASN A O 1
ATOM 1418 N N . ALA A 1 182 ? 2.013 26.404 -12.325 1.00 96.06 182 ALA A N 1
ATOM 1419 C CA . ALA A 1 182 ? 0.902 27.072 -11.653 1.00 96.06 182 ALA A CA 1
ATOM 1420 C C . ALA A 1 182 ? -0.316 26.144 -11.504 1.00 96.06 182 ALA A C 1
ATOM 1422 O O . ALA A 1 182 ? -0.900 26.077 -10.425 1.00 96.06 182 ALA A O 1
ATOM 1423 N N . SER A 1 183 ? -0.659 25.392 -12.555 1.00 96.06 183 SER A N 1
ATOM 1424 C CA . SER A 1 183 ? -1.736 24.395 -12.517 1.00 96.06 183 SER A CA 1
ATOM 1425 C C . SER A 1 183 ? -1.445 23.271 -11.520 1.00 96.06 183 SER A C 1
ATOM 1427 O O . SER A 1 183 ? -2.307 22.920 -10.720 1.00 96.06 183 SER A O 1
ATOM 1429 N N . ASP A 1 184 ? -0.231 22.721 -11.544 1.00 94.56 184 ASP A N 1
ATOM 1430 C CA . ASP A 1 184 ? 0.186 21.640 -10.650 1.00 94.56 184 ASP A CA 1
ATOM 1431 C C . ASP A 1 184 ? 0.191 22.120 -9.190 1.00 94.56 184 ASP A C 1
ATOM 1433 O O . ASP A 1 184 ? -0.275 21.414 -8.297 1.00 94.56 184 ASP A O 1
ATOM 1437 N N . LYS A 1 185 ? 0.632 23.361 -8.943 1.00 96.25 185 LYS A N 1
ATOM 1438 C CA . LYS A 1 185 ? 0.577 23.984 -7.616 1.00 96.25 185 LYS A CA 1
ATOM 1439 C C . LYS A 1 185 ? -0.862 24.156 -7.124 1.00 96.25 185 LYS A C 1
ATOM 1441 O O . LYS A 1 185 ? -1.147 23.789 -5.989 1.00 96.25 185 LYS A O 1
ATOM 1446 N N . ALA A 1 186 ? -1.765 24.654 -7.968 1.00 95.88 186 ALA A N 1
ATOM 1447 C CA . ALA A 1 186 ? -3.177 24.798 -7.613 1.00 95.88 186 ALA A CA 1
ATOM 1448 C C . ALA A 1 186 ? -3.832 23.437 -7.312 1.00 95.88 186 ALA A C 1
ATOM 1450 O O . ALA A 1 186 ? -4.584 23.310 -6.348 1.00 95.88 186 ALA A O 1
ATOM 1451 N N . ALA A 1 187 ? -3.501 22.399 -8.087 1.00 93.88 187 ALA A N 1
ATOM 1452 C CA . ALA A 1 187 ? -3.982 21.042 -7.841 1.00 93.88 187 ALA A CA 1
ATOM 1453 C C . ALA A 1 187 ? -3.466 20.471 -6.507 1.00 93.88 187 ALA A C 1
ATOM 1455 O O . ALA A 1 187 ? -4.220 19.816 -5.788 1.00 93.88 187 ALA A O 1
ATOM 1456 N N . LEU A 1 188 ? -2.205 20.740 -6.152 1.00 95.19 188 LEU A N 1
ATOM 1457 C CA . LEU A 1 188 ? -1.632 20.344 -4.862 1.00 95.19 188 LEU A CA 1
ATOM 1458 C C . LEU A 1 188 ? -2.280 21.081 -3.685 1.00 95.19 188 LEU A C 1
ATOM 1460 O O . LEU A 1 188 ? -2.564 20.463 -2.661 1.00 95.19 188 LEU A O 1
ATOM 1464 N N . GLU A 1 189 ? -2.527 22.384 -3.818 1.00 96.75 189 GLU A N 1
ATOM 1465 C CA . GLU A 1 189 ? -3.203 23.179 -2.787 1.00 96.75 189 GLU A CA 1
ATOM 1466 C C . GLU A 1 189 ? -4.631 22.675 -2.540 1.00 96.75 189 GLU A C 1
ATOM 1468 O O . GLU A 1 189 ? -5.024 22.485 -1.388 1.00 96.75 189 GLU A O 1
ATOM 1473 N N . GLU A 1 190 ? -5.375 22.362 -3.602 1.00 96.62 190 GLU A N 1
ATOM 1474 C CA . GLU A 1 190 ? -6.723 21.799 -3.492 1.00 96.62 190 GLU A CA 1
ATOM 1475 C C . GLU A 1 190 ? -6.720 20.391 -2.878 1.00 96.62 190 GLU A C 1
ATOM 1477 O O . GLU A 1 190 ? -7.530 20.091 -2.000 1.00 96.62 190 GLU A O 1
ATOM 1482 N N . ALA A 1 191 ? -5.774 19.533 -3.275 1.00 93.12 191 ALA A N 1
ATOM 1483 C CA . ALA A 1 191 ? -5.629 18.204 -2.686 1.00 93.12 191 ALA A CA 1
ATOM 1484 C C . ALA A 1 191 ? -5.330 18.276 -1.179 1.00 93.12 191 ALA A C 1
ATOM 1486 O O . ALA A 1 191 ? -5.941 17.546 -0.397 1.00 93.12 191 ALA A O 1
ATOM 1487 N N . ASN A 1 192 ? -4.447 19.191 -0.766 1.00 95.62 192 ASN A N 1
ATOM 1488 C CA . ASN A 1 192 ? -4.137 19.424 0.645 1.00 95.62 192 ASN A CA 1
ATOM 1489 C C . ASN A 1 192 ? -5.352 19.949 1.419 1.00 95.62 192 ASN A C 1
ATOM 1491 O O . ASN A 1 192 ? -5.593 19.511 2.544 1.00 95.62 192 ASN A O 1
ATOM 1495 N N . ARG A 1 193 ? -6.139 20.852 0.821 1.00 97.62 193 ARG A N 1
ATOM 1496 C CA . ARG A 1 193 ? -7.369 21.378 1.429 1.00 97.62 193 ARG A CA 1
ATOM 1497 C C . ARG A 1 193 ? -8.376 20.260 1.698 1.00 97.62 193 ARG A C 1
ATOM 1499 O O . ARG A 1 193 ? -8.854 20.134 2.823 1.00 97.62 193 ARG A O 1
ATOM 1506 N N . LEU A 1 194 ? -8.653 19.423 0.697 1.00 95.69 194 LEU A N 1
ATOM 1507 C CA . LEU A 1 194 ? -9.572 18.287 0.835 1.00 95.69 194 LEU A CA 1
ATOM 1508 C C . LEU A 1 194 ? -9.082 17.269 1.869 1.00 95.69 194 LEU A C 1
ATOM 1510 O O . LEU A 1 194 ? -9.879 16.715 2.625 1.00 95.69 194 LEU A O 1
ATOM 1514 N N . ASP A 1 195 ? -7.774 17.018 1.923 1.00 95.81 195 ASP A N 1
ATOM 1515 C CA . ASP A 1 195 ? -7.211 16.107 2.916 1.00 95.81 195 ASP A CA 1
ATOM 1516 C C . ASP A 1 195 ? -7.341 16.659 4.340 1.00 95.81 195 ASP A C 1
ATOM 1518 O O . ASP A 1 195 ? -7.725 15.937 5.261 1.00 95.81 195 ASP A O 1
ATOM 1522 N N . GLN A 1 196 ? -7.130 17.966 4.514 1.00 96.56 196 GLN A N 1
ATOM 1523 C CA . GLN A 1 196 ? -7.337 18.642 5.790 1.00 96.56 196 GLN A CA 1
ATOM 1524 C C . GLN A 1 196 ? -8.812 18.628 6.221 1.00 96.56 196 GLN A C 1
ATOM 1526 O O . GLN A 1 196 ? -9.100 18.461 7.408 1.00 96.56 196 GLN A O 1
ATOM 1531 N N . GLU A 1 197 ? -9.753 18.758 5.282 1.00 97.25 197 GLU A N 1
ATOM 1532 C CA . GLU A 1 197 ? -11.190 18.611 5.548 1.00 97.25 197 GLU A CA 1
ATOM 1533 C C . GLU A 1 197 ? -11.528 17.200 6.031 1.00 97.25 197 GLU A C 1
ATOM 1535 O O . GLU A 1 197 ? -12.086 17.056 7.121 1.00 97.25 197 GLU A O 1
ATOM 1540 N N . ARG A 1 198 ? -11.086 16.163 5.307 1.00 97.06 198 ARG A N 1
ATOM 1541 C CA . ARG A 1 198 ? -11.259 14.763 5.733 1.00 97.06 198 ARG A CA 1
ATOM 1542 C C . ARG A 1 198 ? -10.645 14.503 7.104 1.00 97.06 198 ARG A C 1
ATOM 1544 O O . ARG A 1 198 ? -11.270 13.869 7.950 1.00 97.06 198 ARG A O 1
ATOM 1551 N N . HIS A 1 199 ? -9.439 15.009 7.352 1.00 95.38 199 HIS A N 1
ATOM 1552 C CA . HIS A 1 199 ? -8.779 14.876 8.648 1.00 95.38 199 HIS A CA 1
ATOM 1553 C C . HIS A 1 199 ? -9.580 15.563 9.768 1.00 95.38 199 HIS A C 1
ATOM 1555 O O . HIS A 1 199 ? -9.638 15.083 10.902 1.00 95.38 199 HIS A O 1
ATOM 1561 N N . ASN A 1 200 ? -10.191 16.713 9.496 1.00 97.56 200 ASN A N 1
ATOM 1562 C CA . ASN A 1 200 ? -11.015 17.400 10.486 1.00 97.56 200 ASN A CA 1
ATOM 1563 C C . ASN A 1 200 ? -12.324 16.649 10.763 1.00 97.56 200 ASN A C 1
ATOM 1565 O O . ASN A 1 200 ? -12.755 16.596 11.914 1.00 97.56 200 ASN A O 1
ATOM 1569 N N . GLU A 1 201 ? -12.940 16.046 9.747 1.00 97.12 201 GLU A N 1
ATOM 1570 C CA . GLU A 1 201 ? -14.128 15.201 9.911 1.00 97.12 201 GLU A CA 1
ATOM 1571 C C . GLU A 1 201 ? -13.831 13.953 10.745 1.00 97.12 201 GLU A C 1
ATOM 1573 O O . GLU A 1 201 ? -14.553 13.669 11.704 1.00 97.12 201 GLU A O 1
ATOM 1578 N N . THR A 1 202 ? -12.736 13.246 10.448 1.00 95.56 202 THR A N 1
ATOM 1579 C CA . THR A 1 202 ? -12.328 12.067 11.227 1.00 95.56 202 THR A CA 1
ATOM 1580 C C . THR A 1 202 ? -11.991 12.439 12.665 1.00 95.56 202 THR A C 1
ATOM 1582 O O . THR A 1 202 ? -12.438 11.758 13.587 1.00 95.56 202 THR A O 1
ATOM 1585 N N . ARG A 1 203 ? -11.289 13.560 12.887 1.00 97.88 203 ARG A N 1
ATOM 1586 C CA . ARG A 1 203 ? -11.015 14.074 14.237 1.00 97.88 203 ARG A CA 1
ATOM 1587 C C . ARG A 1 203 ? -12.309 14.349 15.007 1.00 97.88 203 ARG A C 1
ATOM 1589 O O . ARG A 1 203 ? -12.441 13.870 16.128 1.00 97.88 203 ARG A O 1
ATOM 1596 N N . LYS A 1 204 ? -13.282 15.043 14.406 1.00 97.88 204 LYS A N 1
ATOM 1597 C CA . LYS A 1 204 ? -14.586 15.316 15.040 1.00 97.88 204 LYS A CA 1
ATOM 1598 C C . LYS A 1 204 ? -15.352 14.036 15.374 1.00 97.88 204 LYS A C 1
ATOM 1600 O O . LYS A 1 204 ? -15.964 13.948 16.435 1.00 97.88 204 LYS A O 1
ATOM 1605 N N . ALA A 1 205 ? -15.322 13.040 14.488 1.00 96.94 205 ALA A N 1
ATOM 1606 C CA . ALA A 1 205 ? -15.955 11.749 14.744 1.00 96.94 205 ALA A CA 1
ATOM 1607 C C . ALA A 1 205 ? -15.305 11.030 15.938 1.00 96.94 205 ALA A C 1
ATOM 1609 O O . ALA A 1 205 ? -16.013 10.520 16.806 1.00 96.94 205 ALA A O 1
ATOM 1610 N N . ILE A 1 206 ? -13.969 11.042 16.015 1.00 97.38 206 ILE A N 1
ATOM 1611 C CA . ILE A 1 206 ? -13.212 10.482 17.142 1.00 97.38 206 ILE A CA 1
ATOM 1612 C C . ILE A 1 206 ? -13.544 11.222 18.439 1.00 97.38 206 ILE A C 1
ATOM 1614 O O . ILE A 1 206 ? -13.885 10.576 19.423 1.00 97.38 206 ILE A O 1
ATOM 1618 N N . GLU A 1 207 ? -13.515 12.555 18.442 1.00 97.69 207 GLU A N 1
ATOM 1619 C CA . GLU A 1 207 ? -13.889 13.372 19.606 1.00 97.69 207 GLU A CA 1
ATOM 1620 C C . GLU A 1 207 ? -15.316 13.060 20.083 1.00 97.69 207 GLU A C 1
ATOM 1622 O O . GLU A 1 207 ? -15.546 12.886 21.279 1.00 97.69 207 GLU A O 1
ATOM 1627 N N . GLY A 1 208 ? -16.264 12.898 19.153 1.00 98.06 208 GLY A N 1
ATOM 1628 C CA . GLY A 1 208 ? -17.637 12.503 19.468 1.00 98.06 208 GLY A CA 1
ATOM 1629 C C . GLY A 1 208 ? -17.751 11.098 20.072 1.00 98.06 208 GLY A C 1
ATOM 1630 O O . GLY A 1 208 ? -18.545 10.889 20.989 1.00 98.06 208 GLY A O 1
ATOM 1631 N N . MET A 1 209 ? -16.963 10.130 19.594 1.00 97.75 209 MET A N 1
ATOM 1632 C CA . MET A 1 209 ? -16.913 8.787 20.187 1.00 97.75 209 MET A CA 1
ATOM 1633 C C . MET A 1 209 ? -16.297 8.811 21.586 1.00 97.75 209 MET A C 1
ATOM 1635 O O . MET A 1 209 ? -16.853 8.199 22.496 1.00 97.75 209 MET A O 1
ATOM 1639 N N . THR A 1 210 ? -15.199 9.543 21.775 1.00 97.62 210 THR A N 1
ATOM 1640 C CA . THR A 1 210 ? -14.554 9.710 23.084 1.00 97.62 210 THR A CA 1
ATOM 1641 C C . THR A 1 210 ? -15.515 10.338 24.091 1.00 97.62 210 THR A C 1
ATOM 1643 O O . THR A 1 210 ? -15.670 9.802 25.182 1.00 97.62 210 THR A O 1
ATOM 1646 N N . GLY A 1 211 ? -16.258 11.381 23.702 1.00 97.69 211 GLY A N 1
ATOM 1647 C CA . GLY A 1 211 ? -17.265 11.994 24.575 1.00 97.69 211 GLY A CA 1
ATOM 1648 C C . GLY A 1 211 ? -18.366 11.019 25.014 1.00 97.69 211 GLY A C 1
ATOM 1649 O O . GLY A 1 211 ? -18.749 11.003 26.181 1.00 97.69 211 GLY A O 1
ATOM 1650 N N . LYS A 1 212 ? -18.831 10.141 24.114 1.00 97.44 212 LYS A N 1
ATOM 1651 C CA . LYS A 1 212 ? -19.801 9.084 24.464 1.00 97.44 212 LYS A CA 1
ATOM 1652 C C . LYS A 1 212 ? -19.209 8.014 25.383 1.00 97.44 212 LYS A C 1
ATOM 1654 O O . LYS A 1 212 ? -19.918 7.480 26.233 1.00 97.44 212 LYS A O 1
ATOM 1659 N N . LEU A 1 213 ? -17.929 7.679 25.218 1.00 97.56 213 LEU A N 1
ATOM 1660 C CA . LEU A 1 213 ? -17.231 6.759 26.119 1.00 97.56 213 LEU A CA 1
ATOM 1661 C C . LEU A 1 213 ? -17.061 7.362 27.516 1.00 97.56 213 LEU A C 1
ATOM 1663 O O . LEU A 1 213 ? -17.226 6.646 28.505 1.00 97.56 213 LEU A O 1
ATOM 1667 N N . ASP A 1 214 ? -16.788 8.662 27.610 1.00 97.44 214 ASP A N 1
ATOM 1668 C CA . ASP A 1 214 ? -16.727 9.378 28.886 1.00 97.44 214 ASP A CA 1
ATOM 1669 C C . ASP A 1 214 ? -18.098 9.401 29.577 1.00 97.44 214 ASP A C 1
ATOM 1671 O O . ASP A 1 214 ? -18.190 9.119 30.773 1.00 97.44 214 ASP A O 1
ATOM 1675 N N . GLU A 1 215 ? -19.176 9.652 28.827 1.00 97.50 215 GLU A N 1
ATOM 1676 C CA . GLU A 1 215 ? -20.551 9.579 29.336 1.00 97.50 215 GLU A CA 1
ATOM 1677 C C . GLU A 1 215 ? -20.884 8.176 29.863 1.00 97.50 215 GLU A C 1
ATOM 1679 O O . GLU A 1 215 ? -21.310 8.033 31.010 1.00 97.50 215 GLU A O 1
ATOM 1684 N N . LEU A 1 216 ? -20.596 7.127 29.084 1.00 97.38 216 LEU A N 1
ATOM 1685 C CA . LEU A 1 216 ? -20.777 5.738 29.515 1.00 97.38 216 LEU A CA 1
ATOM 1686 C C . LEU A 1 216 ? -19.963 5.428 30.780 1.00 97.38 216 LEU A C 1
ATOM 1688 O O . LEU A 1 216 ? -20.454 4.778 31.702 1.00 97.38 216 LEU A O 1
ATOM 1692 N N . THR A 1 217 ? -18.721 5.907 30.839 1.00 97.88 217 THR A N 1
ATOM 1693 C CA . THR A 1 217 ? -17.843 5.724 31.999 1.00 97.88 217 THR A CA 1
ATOM 1694 C C . THR A 1 217 ? -18.414 6.404 33.241 1.00 97.88 217 THR A C 1
ATOM 1696 O O . THR A 1 217 ? -18.315 5.854 34.339 1.00 97.88 217 THR A O 1
ATOM 1699 N N . ASN A 1 218 ? -19.033 7.575 33.093 1.00 97.44 218 ASN A N 1
ATOM 1700 C CA . ASN A 1 218 ? -19.684 8.274 34.198 1.00 97.44 218 ASN A CA 1
ATOM 1701 C C . ASN A 1 218 ? -20.946 7.541 34.670 1.00 97.44 218 ASN A C 1
ATOM 1703 O O . ASN A 1 218 ? -21.071 7.303 35.868 1.00 97.44 218 ASN A O 1
ATOM 1707 N N . VAL A 1 219 ? -21.797 7.069 33.753 1.00 97.69 219 VAL A N 1
ATOM 1708 C CA . VAL A 1 219 ? -22.968 6.239 34.096 1.00 97.69 219 VAL A CA 1
ATOM 1709 C C . VAL A 1 219 ? -22.548 4.973 34.849 1.00 97.69 219 VAL A C 1
ATOM 1711 O O . VAL A 1 219 ? -23.149 4.618 35.861 1.00 97.69 219 VAL A O 1
ATOM 1714 N N . LEU A 1 220 ? -21.472 4.308 34.416 1.00 96.75 220 LEU A N 1
ATOM 1715 C CA . LEU A 1 220 ? -20.938 3.134 35.115 1.00 96.75 220 LEU A CA 1
ATOM 1716 C C . LEU A 1 220 ? -20.425 3.471 36.521 1.00 96.75 220 LEU A C 1
ATOM 1718 O O . LEU A 1 220 ? -20.618 2.685 37.448 1.00 96.75 220 LEU A O 1
ATOM 1722 N N . LYS A 1 221 ? -19.780 4.629 36.708 1.00 97.00 221 LYS A N 1
ATOM 1723 C CA . LYS A 1 221 ? -19.357 5.089 38.041 1.00 97.00 221 LYS A CA 1
ATOM 1724 C C . LYS A 1 221 ? -20.555 5.353 38.951 1.00 97.00 221 LYS A C 1
ATOM 1726 O O . LYS A 1 221 ? -20.498 4.988 40.124 1.00 97.00 221 LYS A O 1
ATOM 1731 N N . GLU A 1 222 ? -21.615 5.958 38.426 1.00 96.81 222 GLU A N 1
ATOM 1732 C CA . GLU A 1 222 ? -22.851 6.222 39.168 1.00 96.81 222 GLU A CA 1
ATOM 1733 C C . GLU A 1 222 ? -23.559 4.923 39.572 1.00 96.81 222 GLU A C 1
ATOM 1735 O O . GLU A 1 222 ? -23.884 4.758 40.746 1.00 96.81 222 GLU A O 1
ATOM 1740 N N . ASP A 1 223 ? -23.706 3.961 38.654 1.00 95.88 223 ASP A N 1
ATOM 1741 C CA . ASP A 1 223 ? -24.288 2.640 38.942 1.00 95.88 223 ASP A CA 1
ATOM 1742 C C . ASP A 1 223 ? -23.472 1.881 40.003 1.00 95.88 223 ASP A C 1
ATOM 1744 O O . ASP A 1 223 ? -24.019 1.352 40.973 1.00 95.88 223 ASP A O 1
ATOM 1748 N N . LEU A 1 224 ? -22.137 1.894 39.897 1.00 95.88 224 LEU A N 1
ATOM 1749 C CA . LEU A 1 224 ? -21.263 1.313 40.922 1.00 95.88 224 LEU A CA 1
ATOM 1750 C C . LEU A 1 224 ? -21.431 1.993 42.287 1.00 95.88 224 LEU A C 1
ATOM 1752 O O . LEU A 1 224 ? -21.441 1.307 43.313 1.00 95.88 224 LEU A O 1
ATOM 1756 N N . HIS A 1 225 ? -21.566 3.321 42.316 1.00 95.44 225 HIS A N 1
ATOM 1757 C CA . HIS A 1 225 ? -21.788 4.057 43.557 1.00 95.44 225 HIS A CA 1
ATOM 1758 C C . HIS A 1 225 ? -23.148 3.718 44.173 1.00 95.44 225 HIS A C 1
ATOM 1760 O O . HIS A 1 225 ? -23.226 3.449 45.372 1.00 95.44 225 HIS A O 1
ATOM 1766 N N . HIS A 1 226 ? -24.196 3.642 43.350 1.00 95.31 226 HIS A N 1
ATOM 1767 C CA . HIS A 1 226 ? -25.539 3.285 43.789 1.00 95.31 226 HIS A CA 1
ATOM 1768 C C . HIS A 1 226 ? -25.578 1.876 44.397 1.00 95.31 226 HIS A C 1
ATOM 1770 O O . HIS A 1 226 ? -25.983 1.710 45.550 1.00 95.31 226 HIS A O 1
ATOM 1776 N N . ARG A 1 227 ? -25.006 0.879 43.712 1.00 94.25 227 ARG A N 1
ATOM 1777 C CA . ARG A 1 227 ? -24.884 -0.491 44.242 1.00 94.25 227 ARG A CA 1
ATOM 1778 C C . ARG A 1 227 ? -24.080 -0.553 45.539 1.00 94.25 227 ARG A C 1
ATOM 1780 O O . ARG A 1 227 ? -24.380 -1.355 46.422 1.00 94.25 227 ARG A O 1
ATOM 1787 N N . ALA A 1 228 ? -23.042 0.273 45.680 1.00 95.88 228 ALA A N 1
ATOM 1788 C CA . ALA A 1 228 ? -22.280 0.355 46.924 1.00 95.88 228 ALA A CA 1
ATOM 1789 C C . ALA A 1 228 ? -23.132 0.914 48.078 1.00 95.88 228 ALA A C 1
ATOM 1791 O O . ALA A 1 228 ? -23.029 0.417 49.203 1.00 95.88 228 ALA A O 1
ATOM 1792 N N . THR A 1 229 ? -23.991 1.905 47.810 1.00 95.56 229 THR A N 1
ATOM 1793 C CA . THR A 1 229 ? -24.925 2.447 48.809 1.00 95.56 229 THR A CA 1
ATOM 1794 C C . THR A 1 229 ? -26.005 1.444 49.208 1.00 95.56 229 THR A C 1
ATOM 1796 O O . THR A 1 229 ? -26.150 1.182 50.402 1.00 95.56 229 THR A O 1
ATOM 1799 N N . GLU A 1 230 ? -26.663 0.790 48.247 1.00 94.31 230 GLU A N 1
ATOM 1800 C CA . GLU A 1 230 ? -27.671 -0.249 48.509 1.00 94.31 230 GLU A CA 1
ATOM 1801 C C . GLU A 1 230 ? -27.085 -1.403 49.330 1.00 94.31 230 GLU A C 1
ATOM 1803 O O . GLU A 1 230 ? -27.646 -1.813 50.347 1.00 94.31 230 GLU A O 1
ATOM 1808 N N . ASN A 1 231 ? -25.896 -1.885 48.953 1.00 93.75 231 ASN A N 1
ATOM 1809 C CA . ASN A 1 231 ? -25.212 -2.935 49.704 1.00 93.75 231 ASN A CA 1
ATOM 1810 C C . ASN A 1 231 ? -24.925 -2.511 51.149 1.00 93.75 231 ASN A C 1
ATOM 1812 O O . ASN A 1 231 ? -25.064 -3.320 52.067 1.00 93.75 231 ASN A O 1
ATOM 1816 N N . LYS A 1 232 ? -24.539 -1.251 51.383 1.00 95.25 232 LYS A N 1
ATOM 1817 C CA . LYS A 1 232 ? -24.285 -0.728 52.732 1.00 95.25 232 LYS A CA 1
ATOM 1818 C C . LYS A 1 232 ? -25.567 -0.672 53.573 1.00 95.25 232 LYS A C 1
ATOM 1820 O O . LYS A 1 232 ? -25.525 -0.983 54.768 1.00 95.25 232 LYS A O 1
ATOM 1825 N N . GLU A 1 233 ? -26.692 -0.301 52.970 1.00 94.19 233 GLU A N 1
ATOM 1826 C CA . GLU A 1 233 ? -28.003 -0.290 53.627 1.00 94.19 233 GLU A CA 1
ATOM 1827 C C . GLU A 1 233 ? -28.472 -1.706 53.973 1.00 94.19 233 GLU A C 1
ATOM 1829 O O . GLU A 1 233 ? -28.795 -1.976 55.133 1.00 94.19 233 GLU A O 1
ATOM 1834 N N . LEU A 1 234 ? -28.397 -2.642 53.021 1.00 93.62 234 LEU A N 1
ATOM 1835 C CA . LEU A 1 234 ? -28.714 -4.057 53.239 1.00 93.62 234 LEU A CA 1
ATOM 1836 C C . LEU A 1 234 ? -27.868 -4.660 54.367 1.00 93.62 234 LEU A C 1
ATOM 1838 O O . LEU A 1 234 ? -28.402 -5.294 55.279 1.00 93.62 234 LEU A O 1
ATOM 1842 N N . TRP A 1 235 ? -26.557 -4.403 54.370 1.00 93.69 235 TRP A N 1
ATOM 1843 C CA . TRP A 1 235 ? -25.669 -4.844 55.448 1.00 93.69 235 TRP A CA 1
ATOM 1844 C C . TRP A 1 235 ? -26.054 -4.263 56.810 1.00 93.69 235 TRP A C 1
ATOM 1846 O O . TRP A 1 235 ? -25.934 -4.943 57.832 1.00 93.69 235 TRP A O 1
ATOM 1856 N N . SER A 1 236 ? -26.535 -3.020 56.843 1.00 94.44 236 SER A N 1
ATOM 1857 C CA . SER A 1 236 ? -27.003 -2.378 58.074 1.00 94.44 236 SER A CA 1
ATOM 1858 C C . SER A 1 236 ? -28.277 -3.044 58.610 1.00 94.44 236 SER A C 1
ATOM 1860 O O . SER A 1 236 ? -28.364 -3.294 59.815 1.00 94.44 236 SER A O 1
ATOM 1862 N N . VAL A 1 237 ? -29.219 -3.415 57.732 1.00 93.94 237 VAL A N 1
ATOM 1863 C CA . VAL A 1 237 ? -30.437 -4.169 58.090 1.00 93.94 237 VAL A CA 1
ATOM 1864 C C . VAL A 1 237 ? -30.094 -5.559 58.627 1.00 93.94 237 VAL A C 1
ATOM 1866 O O . VAL A 1 237 ? -30.550 -5.928 59.711 1.00 93.94 237 VAL A O 1
ATOM 1869 N N . VAL A 1 238 ? -29.234 -6.306 57.928 1.00 93.94 238 VAL A N 1
ATOM 1870 C CA . VAL A 1 238 ? -28.778 -7.639 58.365 1.00 93.94 238 VAL A CA 1
ATOM 1871 C C . VAL A 1 238 ? -28.120 -7.560 59.745 1.00 93.94 238 VAL A C 1
ATOM 1873 O O . VAL A 1 238 ? -28.423 -8.351 60.638 1.00 93.94 238 VAL A O 1
ATOM 1876 N N . LYS A 1 239 ? -27.265 -6.556 59.969 1.00 95.25 239 LYS A N 1
ATOM 1877 C CA . LYS A 1 239 ? -26.599 -6.349 61.261 1.00 95.25 239 LYS A CA 1
ATOM 1878 C C . LYS A 1 239 ? -27.581 -6.020 62.390 1.00 95.25 239 LYS A C 1
ATOM 1880 O O . LYS A 1 239 ? -27.328 -6.402 63.532 1.00 95.25 239 LYS A O 1
ATOM 1885 N N . ALA A 1 240 ? -28.675 -5.316 62.099 1.00 94.12 240 ALA A N 1
ATOM 1886 C CA . ALA A 1 240 ? -29.728 -5.034 63.073 1.00 94.12 240 ALA A CA 1
ATOM 1887 C C . ALA A 1 240 ? -30.553 -6.286 63.415 1.00 94.12 240 ALA A C 1
ATOM 1889 O O . ALA A 1 240 ? -30.912 -6.466 64.577 1.00 94.12 240 ALA A O 1
ATOM 1890 N N . MET A 1 241 ? -30.806 -7.166 62.438 1.00 91.06 241 MET A N 1
ATOM 1891 C CA . MET A 1 241 ? -31.501 -8.440 62.659 1.00 91.06 241 MET A CA 1
ATOM 1892 C C . MET A 1 241 ? -30.709 -9.399 63.552 1.00 91.06 241 MET A C 1
ATOM 1894 O O . MET A 1 241 ? -31.297 -10.022 64.422 1.00 91.06 241 MET A O 1
ATOM 1898 N N . ILE A 1 242 ? -29.383 -9.472 63.392 1.00 94.12 242 ILE A N 1
ATOM 1899 C CA . ILE A 1 242 ? -28.515 -10.350 64.203 1.00 94.12 242 ILE A CA 1
ATOM 1900 C C . ILE A 1 242 ? -28.451 -9.917 65.682 1.00 94.12 242 ILE A C 1
ATOM 1902 O O . ILE A 1 242 ? -28.107 -10.716 66.547 1.00 94.12 242 ILE A O 1
ATOM 1906 N N . LYS A 1 243 ? -28.739 -8.646 65.990 1.00 85.94 243 LYS A N 1
ATOM 1907 C CA . LYS A 1 243 ? -28.644 -8.091 67.353 1.00 85.94 243 LYS A CA 1
ATOM 1908 C C . LYS A 1 243 ? -29.920 -8.232 68.197 1.00 85.94 243 LYS A C 1
ATOM 1910 O O . LYS A 1 243 ? -29.876 -7.843 69.363 1.00 85.94 243 LYS A O 1
ATOM 1915 N N . LYS A 1 244 ? -31.030 -8.695 67.622 1.00 65.19 244 LYS A N 1
ATOM 1916 C CA . LYS A 1 244 ? -32.279 -8.983 68.346 1.00 65.19 244 LYS A CA 1
ATOM 1917 C C . LYS A 1 244 ? -32.321 -10.446 68.756 1.00 65.19 244 LYS A C 1
ATOM 1919 O O . LYS A 1 244 ? -32.868 -10.696 69.849 1.00 65.19 244 LYS A O 1
#

Radius of gyration: 38.86 Å; chains: 1; bounding box: 69×89×124 Å

pLDDT: mean 77.24, std 17.56, range [34.56, 98.06]

Foldseek 3Di:
DPPPDDDPPDPVPQVVLQVVQVVVCVVPVVRPDGSVVVVVVVVVVVVVVVVVVLVVLVVVVPRPVVVVVVVVVVVVVVVVVVVVVPPDPPDVLVVVLVVLVVVLVVVVVVCVVVPDDDPVPGRDSLPRPPDDPVNVVVVCVVVPPDDDDDDDDDDDDDDDDPPDPPPPVVVVVVVVVVVVVVVVVVVVVVVVVVVVVVVVVVVVVVVVVVVVVVVVVVVVVVVVVVVVVVVVVVVVVVVVVVVD

Sequence (244 aa):
MEMWMNKPGEKGVSHRWDELAAAIAQKNPTFKRSGSACRKRFYVLLRLEKKAQTRALQTTGEGEDVSNHVELMNDLLNRFRDQDEQPRPKNDVAKAKAEIEKAAGKEMRNAAMKDLVHREDLTDITRVGGSTGRERAAQRTERKRAKPDVTGKSGTGEGSSAKKPRIDTKSELCDIVAARNASDKAALEEANRLDQERHNETRKAIEGMTGKLDELTNVLKEDLHHRATENKELWSVVKAMIKK